Protein AF-0000000083896832 (afdb_homodimer)

Nearest PDB structures (foldseek):
  5xaq-assembly1_B  TM=9.586E-01  e=6.633E-26  Mus musculus
  3kod-assembly2_C  TM=8.721E-01  e=4.778E-12  Plasmodium falciparum 3D7
  3ko4-assembly2_C  TM=8.684E-01  e=6.985E-12  Plasmodium falciparum 3D7
  3lmu-assembly1_A  TM=8.315E-01  e=5.423E-12  Plasmodium falciparum 3D7
  4nbj-assembly4_G  TM=8.542E-01  e=6.012E-11  Plasmodium falciparum 3D7

Sequence (338 aa):
MAEKVGGLVRTVLQQCLHARLQVQEADEQLEAQYVQINRGMVIYICFFKGATDDILPKMVSTLLNLRLCELPSGKRVSVLELPGSLLIVPQATLGGKAKGKGMQYHNNISKEDGLKLYSSFISLCEKELMAAAGETGREAEVTVRHGTYGQRQVLQLDTNGPYTHLMDFMAEKVGGLVRTVLQQCLHARLQVQEADEQLEAQYVQINRGMVIYICFFKGATDDILPKMVSTLLNLRLCELPSGKRVSVLELPGSLLIVPQATLGGKAKGKGMQYHNNISKEDGLKLYSSFISLCEKELMAAAGETGREAEVTVRHGTYGQRQVLQLDTNGPYTHLMDF

Solvent-accessible surface area (backbone atoms only — not comparable to full-atom values): 17852 Å² total; per-residue (Å²): 128,82,81,74,81,72,51,37,31,43,34,40,38,29,39,29,50,31,36,38,36,40,62,38,76,59,51,100,87,40,74,58,38,70,47,70,42,51,51,25,37,38,37,37,36,22,56,22,57,86,57,57,75,80,56,42,64,62,47,48,54,49,66,46,48,30,38,78,36,71,44,95,88,64,50,64,30,16,42,55,71,70,62,35,19,38,39,39,36,71,28,66,47,51,47,37,42,80,53,89,45,40,74,41,55,82,56,39,37,52,69,68,61,40,45,53,49,48,53,52,48,50,53,50,48,45,53,54,49,50,56,45,24,55,77,69,71,44,51,88,76,38,50,75,43,66,50,53,78,94,52,76,48,30,33,36,40,34,22,86,25,35,73,39,34,55,50,69,70,130,80,82,75,79,74,49,37,31,44,34,40,37,29,40,28,51,31,36,37,34,38,61,37,77,59,52,99,85,39,72,58,38,70,48,70,44,52,51,26,38,38,37,35,37,23,55,22,57,88,56,54,75,82,56,43,64,62,49,50,54,49,65,45,47,30,39,80,36,72,45,96,88,63,50,63,30,14,42,54,72,70,62,35,18,36,39,40,36,70,28,65,44,50,47,37,41,79,54,89,46,40,75,44,55,83,54,38,38,54,71,70,61,41,45,54,49,47,52,52,48,50,52,52,50,43,53,54,49,49,57,44,23,55,75,69,71,43,50,89,76,38,51,75,44,66,50,53,79,94,52,75,49,30,32,37,40,33,22,86,25,34,72,40,33,56,50,67,70

pLDDT: mean 93.68, std 11.98, range [20.23, 98.94]

Organism: NCBI:txid48701

Secondary structure (DSSP, 8-state):
-----S-SEEEEEEEESEEEEEEE---SSS--EEEEESSEEEEEEEEBTT--GGGHHHHHHHHHHS--EE-TTS-EE-TTTTT-EEEEEE-GGGG-EEETTEEE-TTBPPHHHHHHHHHHHHHHHHHHHHHHHHHHT-TTT--EEEPPTTS---EEEE-S----EEEE-/-----S-SEEEEEEEESEEEEEEE---SSSPPEEEEESSEEEEEEEEBTT--GGGHHHHHHHHHHS--EE-TTS-EE-TTTTT-EEEEEE-GGGG-EEETTEEE-TTBPPHHHHHHHHHHHHHHHHHHHHHHHHHHT-TTT--EEEPPTTS---EEEE-S----EEEE-

Structure (mmCIF, N/CA/C/O backbone):
data_AF-0000000083896832-model_v1
#
loop_
_entity.id
_entity.type
_entity.pdbx_description
1 polymer 'D-aminoacyl-tRNA deacylase'
#
loop_
_atom_site.group_PDB
_atom_site.id
_atom_site.type_symbol
_atom_site.label_atom_id
_atom_site.label_alt_id
_atom_site.label_comp_id
_atom_site.label_asym_id
_atom_site.label_entity_id
_atom_site.label_seq_id
_atom_site.pdbx_PDB_ins_code
_atom_site.Cartn_x
_atom_site.Cartn_y
_atom_site.Cartn_z
_atom_site.occupancy
_atom_site.B_iso_or_equiv
_atom_site.auth_seq_id
_atom_site.auth_comp_id
_atom_site.auth_asym_id
_atom_site.auth_atom_id
_atom_site.pdbx_PDB_model_num
ATOM 1 N N . MET A 1 1 ? -12.703 12.477 -27.047 1 20.45 1 MET A N 1
ATOM 2 C CA . MET A 1 1 ? -12.836 11.383 -26.094 1 20.45 1 MET A CA 1
ATOM 3 C C . MET A 1 1 ? -11.734 11.438 -25.047 1 20.45 1 MET A C 1
ATOM 5 O O . MET A 1 1 ? -10.555 11.5 -25.391 1 20.45 1 MET A O 1
ATOM 9 N N . ALA A 1 2 ? -11.898 11.945 -23.922 1 27.64 2 ALA A N 1
ATOM 10 C CA . ALA A 1 2 ? -10.883 12.203 -22.906 1 27.64 2 ALA A CA 1
ATOM 11 C C . ALA A 1 2 ? -10.008 10.969 -22.672 1 27.64 2 ALA A C 1
ATOM 13 O O . ALA A 1 2 ? -10.523 9.859 -22.516 1 27.64 2 ALA A O 1
ATOM 14 N N . GLU A 1 3 ? -8.93 10.711 -23.172 1 29.48 3 GLU A N 1
ATOM 15 C CA . GLU A 1 3 ? -7.91 9.672 -23.125 1 29.48 3 GLU A CA 1
ATOM 16 C C . GLU A 1 3 ? -7.809 9.055 -21.734 1 29.48 3 GLU A C 1
ATOM 18 O O . GLU A 1 3 ? -7.48 9.742 -20.766 1 29.48 3 GLU A O 1
ATOM 23 N N . LYS A 1 4 ? -8.781 8.328 -21.219 1 40.22 4 LYS A N 1
ATOM 24 C CA . LYS A 1 4 ? -9.078 7.676 -19.938 1 40.22 4 LYS A CA 1
ATOM 25 C C . LYS A 1 4 ? -7.867 6.898 -19.422 1 40.22 4 LYS A C 1
ATOM 27 O O . LYS A 1 4 ? -7.496 5.867 -19.984 1 40.22 4 LYS A O 1
ATOM 32 N N . VAL A 1 5 ? -6.758 7.43 -18.984 1 46.56 5 VAL A N 1
ATOM 33 C CA . VAL A 1 5 ? -5.383 7.191 -18.547 1 46.56 5 VAL A CA 1
ATOM 34 C C . VAL A 1 5 ? -5.348 6.008 -17.578 1 46.56 5 VAL A C 1
ATOM 36 O O . VAL A 1 5 ? -4.273 5.484 -17.281 1 46.56 5 VAL A O 1
ATOM 39 N N . GLY A 1 6 ? -6.496 5.641 -16.938 1 61.53 6 GLY A N 1
ATOM 40 C CA . GLY A 1 6 ? -6.285 4.594 -15.938 1 61.53 6 GLY A CA 1
ATOM 41 C C . GLY A 1 6 ? -6.441 3.195 -16.5 1 61.53 6 GLY A C 1
ATOM 42 O O . GLY A 1 6 ? -7.188 2.988 -17.469 1 61.53 6 GLY A O 1
ATOM 43 N N . GLY A 1 7 ? -5.336 2.229 -16.422 1 86 7 GLY A N 1
ATOM 44 C CA . GLY A 1 7 ? -5.316 0.827 -16.812 1 86 7 GLY A CA 1
ATOM 45 C C . GLY A 1 7 ? -6.559 0.071 -16.375 1 86 7 GLY A C 1
ATOM 46 O O . GLY A 1 7 ? -7.445 0.64 -15.734 1 86 7 GLY A O 1
ATOM 47 N N . LEU A 1 8 ? -6.762 -1.147 -16.891 1 97.44 8 LEU A N 1
ATOM 48 C CA . LEU A 1 8 ? -7.879 -2.039 -16.594 1 97.44 8 LEU A CA 1
ATOM 49 C C . LEU A 1 8 ? -7.672 -2.756 -15.266 1 97.44 8 LEU A C 1
ATOM 51 O O . LEU A 1 8 ? -8.609 -3.332 -14.711 1 97.44 8 LEU A O 1
ATOM 55 N N . VAL A 1 9 ? -6.457 -2.754 -14.852 1 98.56 9 VAL A N 1
ATOM 56 C CA . VAL A 1 9 ? -6.117 -3.352 -13.562 1 98.56 9 VAL A CA 1
ATOM 57 C C . VAL A 1 9 ? -5.098 -2.475 -12.836 1 98.56 9 VAL A C 1
ATOM 59 O O . VAL A 1 9 ? -4.164 -1.956 -13.453 1 98.56 9 VAL A O 1
ATOM 62 N N . ARG A 1 10 ? -5.312 -2.283 -11.555 1 98.5 10 ARG A N 1
ATOM 63 C CA . ARG A 1 10 ? -4.371 -1.567 -10.695 1 98.5 10 ARG A CA 1
ATOM 64 C C . ARG A 1 10 ? -3.842 -2.469 -9.586 1 98.5 10 ARG A C 1
ATOM 66 O O . ARG A 1 10 ? -4.613 -3.17 -8.93 1 98.5 10 ARG A O 1
ATOM 73 N N . THR A 1 11 ? -2.484 -2.443 -9.438 1 98.69 11 THR A N 1
ATOM 74 C CA . THR A 1 11 ? -1.873 -3.229 -8.367 1 98.69 11 THR A CA 1
ATOM 75 C C . THR A 1 11 ? -0.896 -2.377 -7.562 1 98.69 11 THR A C 1
ATOM 77 O O . THR A 1 11 ? -0.248 -1.482 -8.109 1 98.69 11 THR A O 1
ATOM 80 N N . VAL A 1 12 ? -0.877 -2.586 -6.324 1 98.81 12 VAL A N 1
ATOM 81 C CA . VAL A 1 12 ? 0.187 -2.123 -5.441 1 98.81 12 VAL A CA 1
ATOM 82 C C . VAL A 1 12 ? 0.983 -3.316 -4.922 1 98.81 12 VAL A C 1
ATOM 84 O O . VAL A 1 12 ? 0.404 -4.305 -4.461 1 98.81 12 VAL A O 1
ATOM 87 N N . LEU A 1 13 ? 2.303 -3.234 -5.027 1 98.75 13 LEU A N 1
ATOM 88 C CA . LEU A 1 13 ? 3.195 -4.312 -4.613 1 98.75 13 LEU A CA 1
ATOM 89 C C . LEU A 1 13 ? 4.039 -3.891 -3.416 1 98.75 13 LEU A C 1
ATOM 91 O O . LEU A 1 13 ? 4.586 -2.785 -3.396 1 98.75 13 LEU A O 1
ATOM 95 N N . GLN A 1 14 ? 4.156 -4.77 -2.467 1 98.62 14 GLN A N 1
ATOM 96 C CA . GLN A 1 14 ? 5.031 -4.539 -1.321 1 98.62 14 GLN A CA 1
ATOM 97 C C . GLN A 1 14 ? 5.805 -5.805 -0.958 1 98.62 14 GLN A C 1
ATOM 99 O O . GLN A 1 14 ? 5.25 -6.906 -0.977 1 98.62 14 GLN A O 1
ATOM 104 N N . GLN A 1 15 ? 7.039 -5.676 -0.614 1 97.81 15 GLN A N 1
ATOM 105 C CA . GLN A 1 15 ? 7.832 -6.785 -0.097 1 97.81 15 GLN A CA 1
ATOM 106 C C . GLN A 1 15 ? 7.484 -7.078 1.359 1 97.81 15 GLN A C 1
ATOM 108 O O . GLN A 1 15 ? 7.086 -6.18 2.102 1 97.81 15 GLN A O 1
ATOM 113 N N . CYS A 1 16 ? 7.699 -8.375 1.707 1 97.94 16 CYS A N 1
ATOM 114 C CA . CYS A 1 16 ? 7.445 -8.695 3.105 1 97.94 16 CYS A CA 1
ATOM 115 C C . CYS A 1 16 ? 8.406 -9.773 3.598 1 97.94 16 CYS A C 1
ATOM 117 O O . CYS A 1 16 ? 8.93 -10.562 2.803 1 97.94 16 CYS A O 1
ATOM 119 N N . LEU A 1 17 ? 8.617 -9.703 4.855 1 97.31 17 LEU A N 1
ATOM 120 C CA . LEU A 1 17 ? 9.305 -10.773 5.566 1 97.31 17 LEU A CA 1
ATOM 121 C C . LEU A 1 17 ? 8.305 -11.789 6.109 1 97.31 17 LEU A C 1
ATOM 123 O O . LEU A 1 17 ? 8.609 -12.984 6.188 1 97.31 17 LEU A O 1
ATOM 127 N N . HIS A 1 18 ? 7.234 -11.273 6.516 1 98.25 18 HIS A N 1
ATOM 128 C CA . HIS A 1 18 ? 6.105 -12.062 7 1 98.25 18 HIS A CA 1
ATOM 129 C C . HIS A 1 18 ? 4.785 -11.336 6.766 1 98.25 18 HIS A C 1
ATOM 131 O O . HIS A 1 18 ? 4.699 -10.117 6.945 1 98.25 18 HIS A O 1
ATOM 137 N N . ALA A 1 19 ? 3.809 -12.062 6.316 1 98.62 19 ALA A N 1
ATOM 138 C CA . ALA A 1 19 ? 2.465 -11.516 6.145 1 98.62 19 ALA A CA 1
ATOM 139 C C . ALA A 1 19 ? 1.403 -12.539 6.535 1 98.62 19 ALA A C 1
ATOM 141 O O . ALA A 1 19 ? 1.539 -13.727 6.238 1 98.62 19 ALA A O 1
ATOM 142 N N . ARG A 1 20 ? 0.448 -12.07 7.207 1 98.62 20 ARG A N 1
ATOM 143 C CA . ARG A 1 20 ? -0.651 -12.906 7.676 1 98.62 20 ARG A CA 1
ATOM 144 C C . ARG A 1 20 ? -1.999 -12.258 7.379 1 98.62 20 ARG A C 1
ATOM 146 O O . ARG A 1 20 ? -2.219 -11.094 7.703 1 98.62 20 ARG A O 1
ATOM 153 N N . LEU A 1 21 ? -2.904 -13.008 6.773 1 98.75 21 LEU A N 1
ATOM 154 C CA . LEU A 1 21 ? -4.199 -12.5 6.328 1 98.75 21 LEU A CA 1
ATOM 155 C C . LEU A 1 21 ? -5.332 -13.383 6.844 1 98.75 21 LEU A C 1
ATOM 157 O O . LEU A 1 21 ? -5.297 -14.609 6.684 1 98.75 21 LEU A O 1
ATOM 161 N N . GLN A 1 22 ? -6.273 -12.75 7.441 1 98.12 22 GLN A N 1
ATOM 162 C CA . GLN A 1 22 ? -7.449 -13.492 7.891 1 98.12 22 GLN A CA 1
ATOM 163 C C . GLN A 1 22 ? -8.336 -13.883 6.711 1 98.12 22 GLN A C 1
ATOM 165 O O . GLN A 1 22 ? -8.711 -13.039 5.898 1 98.12 22 GLN A O 1
ATOM 170 N N . VAL A 1 23 ? -8.672 -15.141 6.625 1 96.44 23 VAL A N 1
ATOM 171 C CA . VAL A 1 23 ? -9.453 -15.586 5.473 1 96.44 23 VAL A CA 1
ATOM 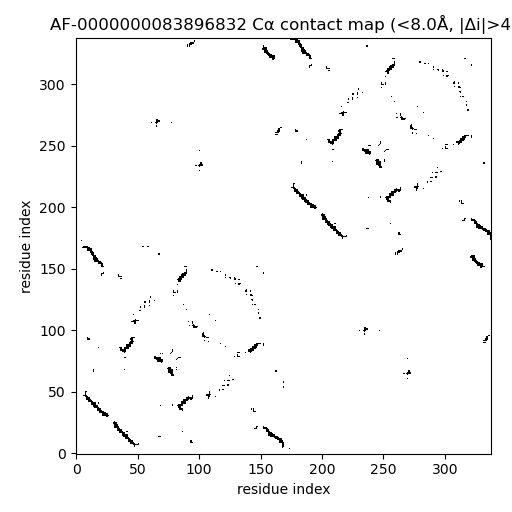172 C C . VAL A 1 23 ? -10.844 -16.031 5.926 1 96.44 23 VAL A C 1
ATOM 174 O O . VAL A 1 23 ? -11.758 -16.156 5.109 1 96.44 23 VAL A O 1
ATOM 177 N N . GLN A 1 24 ? -10.977 -16.297 7.203 1 93.75 24 GLN A N 1
ATOM 178 C CA . GLN A 1 24 ? -12.273 -16.594 7.809 1 93.75 24 GLN A CA 1
ATOM 179 C C . GLN A 1 24 ? -12.391 -15.938 9.18 1 93.75 24 GLN A C 1
ATOM 181 O O . GLN A 1 24 ? -11.5 -16.078 10.023 1 93.75 24 GLN A O 1
ATOM 186 N N . GLU A 1 25 ? -13.438 -15.273 9.352 1 91.88 25 GLU A N 1
ATOM 187 C CA . GLU A 1 25 ? -13.664 -14.664 10.664 1 91.88 25 GLU A CA 1
ATOM 188 C C . GLU A 1 25 ? -14.031 -15.719 11.703 1 91.88 25 GLU A C 1
ATOM 190 O O . GLU A 1 25 ? -14.539 -16.781 11.359 1 91.88 25 GLU A O 1
ATOM 195 N N . ALA A 1 26 ? -13.672 -15.344 12.992 1 90.56 26 ALA A N 1
ATOM 196 C CA . ALA A 1 26 ? -14.062 -16.234 14.078 1 90.56 26 ALA A CA 1
ATOM 197 C C . ALA A 1 26 ? -15.578 -16.281 14.234 1 90.56 26 ALA A C 1
ATOM 199 O O . ALA A 1 26 ? -16.266 -15.297 13.93 1 90.56 26 ALA A O 1
ATOM 200 N N . ASP A 1 27 ? -16.078 -17.453 14.531 1 89.25 27 ASP A N 1
ATOM 201 C CA . ASP A 1 27 ? -17.469 -17.562 14.938 1 89.25 27 ASP A CA 1
ATOM 202 C C . ASP A 1 27 ? -17.609 -18.328 16.25 1 89.25 27 ASP A C 1
ATOM 204 O O . ASP A 1 27 ? -16.625 -18.547 16.938 1 89.25 27 ASP A O 1
ATOM 208 N N . GLU A 1 28 ? -18.844 -18.453 16.719 1 90.56 28 GLU A N 1
ATOM 209 C CA . GLU A 1 28 ? -19.109 -19.047 18.016 1 90.56 28 GLU A CA 1
ATOM 210 C C . GLU A 1 28 ? -18.406 -20.406 18.172 1 90.56 28 GLU A C 1
ATOM 212 O O . GLU A 1 28 ? -17.984 -20.766 19.266 1 90.56 28 GLU A O 1
ATOM 217 N N . GLN A 1 29 ? -18.141 -21.031 17.156 1 91.62 29 GLN A N 1
ATOM 218 C CA . GLN A 1 29 ? -17.656 -22.406 17.25 1 91.62 29 GLN A CA 1
ATOM 219 C C . GLN A 1 29 ? -16.234 -22.531 16.688 1 91.62 29 GLN A C 1
ATOM 221 O O . GLN A 1 29 ? -15.547 -23.516 16.938 1 91.62 29 GLN A O 1
ATOM 226 N N . LEU A 1 30 ? -15.922 -21.516 15.93 1 91.38 30 LEU A N 1
ATOM 227 C CA . LEU A 1 30 ? -14.656 -21.688 15.227 1 91.38 30 LEU A CA 1
ATOM 228 C C . LEU A 1 30 ? -13.766 -20.453 15.414 1 91.38 30 LEU A C 1
ATOM 230 O O . LEU A 1 30 ? -14.25 -19.328 15.422 1 91.38 30 LEU A O 1
ATOM 234 N N . GLU A 1 31 ? -12.523 -20.719 15.578 1 95 31 GLU A N 1
ATOM 235 C CA . GLU A 1 31 ? -11.547 -19.625 15.625 1 95 31 GLU A CA 1
ATOM 236 C C . GLU A 1 31 ? -11.305 -19.047 14.234 1 95 31 GLU A C 1
ATOM 238 O O . GLU A 1 31 ? -11.555 -19.719 13.227 1 95 31 GLU A O 1
ATOM 243 N N . ALA A 1 32 ? -10.859 -17.797 14.203 1 94.31 32 ALA A N 1
ATOM 244 C CA . ALA A 1 32 ? -10.508 -17.172 12.93 1 94.31 32 ALA A CA 1
ATOM 245 C C . ALA A 1 32 ? -9.445 -18 12.203 1 94.31 32 ALA A C 1
ATOM 247 O O . ALA A 1 32 ? -8.562 -18.578 12.836 1 94.31 32 ALA A O 1
ATOM 248 N N . GLN A 1 33 ? -9.586 -18.062 10.906 1 96.31 33 GLN A N 1
ATOM 249 C CA . GLN A 1 33 ? -8.586 -18.75 10.086 1 96.31 33 GLN A CA 1
ATOM 250 C C . GLN A 1 33 ? -7.711 -17.75 9.336 1 96.31 33 GLN A C 1
ATOM 252 O O . GLN A 1 33 ? -8.203 -16.719 8.852 1 96.31 33 GLN A O 1
ATOM 257 N N . TYR A 1 34 ? -6.43 -18.125 9.227 1 97.69 34 TYR A N 1
ATOM 258 C CA . TYR A 1 34 ? -5.453 -17.234 8.609 1 97.69 34 TYR A CA 1
ATOM 259 C C . TYR A 1 34 ? -4.609 -17.984 7.586 1 97.69 34 TYR A C 1
ATOM 261 O O . TYR A 1 34 ? -4.41 -19.188 7.695 1 97.69 34 TYR A O 1
ATOM 269 N N . VAL A 1 35 ? -4.18 -17.25 6.59 1 98.25 35 VAL A N 1
ATOM 270 C CA . VAL A 1 35 ? -3.088 -17.688 5.73 1 98.25 35 VAL A CA 1
ATOM 271 C C . VAL A 1 35 ? -1.874 -16.797 5.934 1 98.25 35 VAL A C 1
ATOM 273 O O . VAL A 1 35 ? -2.01 -15.648 6.383 1 98.25 35 VAL A O 1
ATOM 276 N N . GLN A 1 36 ? -0.741 -17.328 5.684 1 97.94 36 GLN A N 1
ATOM 277 C CA . GLN A 1 36 ? 0.468 -16.547 5.93 1 97.94 36 GLN A CA 1
ATOM 278 C C . GLN A 1 36 ? 1.581 -16.938 4.961 1 97.94 36 GLN A C 1
ATOM 280 O O . GLN A 1 36 ? 1.56 -18.031 4.395 1 97.94 36 GLN A O 1
ATOM 285 N N . ILE A 1 37 ? 2.451 -15.992 4.766 1 98 37 ILE A N 1
ATOM 286 C CA . ILE A 1 37 ? 3.676 -16.25 4.016 1 98 37 ILE A CA 1
ATOM 287 C C . ILE A 1 37 ? 4.871 -15.648 4.75 1 98 37 ILE A C 1
ATOM 289 O O . ILE A 1 37 ? 4.707 -14.727 5.559 1 98 37 ILE A O 1
ATOM 293 N N . ASN A 1 38 ? 5.973 -16.266 4.5 1 96 38 ASN A N 1
ATOM 294 C CA . ASN A 1 38 ? 7.223 -15.633 4.906 1 96 38 ASN A CA 1
ATOM 295 C C . ASN A 1 38 ? 7.762 -14.711 3.816 1 96 38 ASN A C 1
ATOM 297 O O . ASN A 1 38 ? 7.012 -13.914 3.252 1 96 38 ASN A O 1
ATOM 301 N N . ARG A 1 39 ? 8.977 -14.797 3.49 1 95.75 39 ARG A N 1
ATOM 302 C CA . ARG A 1 39 ? 9.586 -13.875 2.539 1 95.75 39 ARG A CA 1
ATOM 303 C C . ARG A 1 39 ? 8.867 -13.922 1.192 1 95.75 39 ARG A C 1
ATOM 305 O O . ARG A 1 39 ? 8.664 -15 0.63 1 95.75 39 ARG A O 1
ATOM 312 N N . GLY A 1 40 ? 8.445 -12.766 0.713 1 97.12 40 GLY A N 1
ATOM 313 C CA . GLY A 1 40 ? 7.781 -12.695 -0.577 1 97.12 40 GLY A CA 1
ATOM 314 C C . GLY A 1 40 ? 7.16 -11.336 -0.853 1 97.12 40 GLY A C 1
ATOM 315 O O . GLY A 1 40 ? 7.703 -10.305 -0.445 1 97.12 40 GLY A O 1
ATOM 316 N N . MET A 1 41 ? 6.102 -11.352 -1.662 1 98.12 41 MET A N 1
ATOM 317 C CA . MET A 1 41 ? 5.465 -10.125 -2.125 1 98.12 41 MET A CA 1
ATOM 318 C C . MET A 1 41 ? 3.969 -10.141 -1.834 1 98.12 41 MET A C 1
ATOM 320 O O . MET A 1 41 ? 3.303 -11.156 -2.049 1 98.12 41 MET A O 1
ATOM 324 N N . VAL A 1 42 ? 3.521 -9.07 -1.286 1 98.81 42 VAL A N 1
ATOM 325 C CA . VAL A 1 42 ? 2.086 -8.828 -1.18 1 98.81 42 VAL A CA 1
ATOM 326 C C . VAL A 1 42 ? 1.602 -8.039 -2.389 1 98.81 42 VAL A C 1
ATOM 328 O O . VAL A 1 42 ? 2.188 -7.008 -2.74 1 98.81 42 VAL A O 1
ATOM 331 N N . ILE A 1 43 ? 0.566 -8.508 -3.061 1 98.88 43 ILE A N 1
ATOM 332 C CA . ILE A 1 43 ? -0.029 -7.828 -4.203 1 98.88 43 ILE A CA 1
ATOM 333 C C . ILE A 1 43 ? -1.459 -7.41 -3.869 1 98.88 43 ILE A C 1
ATOM 335 O O . ILE A 1 43 ? -2.336 -8.258 -3.695 1 98.88 43 ILE A O 1
ATOM 339 N N . TYR A 1 44 ? -1.662 -6.113 -3.717 1 98.94 44 TYR A N 1
ATOM 340 C CA . TYR A 1 44 ? -3.008 -5.551 -3.666 1 98.94 44 TYR A CA 1
ATOM 341 C C . TYR A 1 44 ? -3.555 -5.32 -5.07 1 98.94 44 TYR A C 1
ATOM 343 O O . TYR A 1 44 ? -2.902 -4.68 -5.898 1 98.94 44 TYR A O 1
ATOM 351 N N . ILE A 1 45 ? -4.793 -5.754 -5.32 1 98.88 45 ILE A N 1
ATOM 352 C CA . ILE A 1 45 ? -5.207 -5.715 -6.719 1 98.88 45 ILE A CA 1
ATOM 353 C C . ILE A 1 45 ? -6.645 -5.211 -6.816 1 98.88 45 ILE A C 1
ATOM 355 O O . ILE A 1 45 ? -7.488 -5.562 -5.992 1 98.88 45 ILE A O 1
ATOM 359 N N . CYS A 1 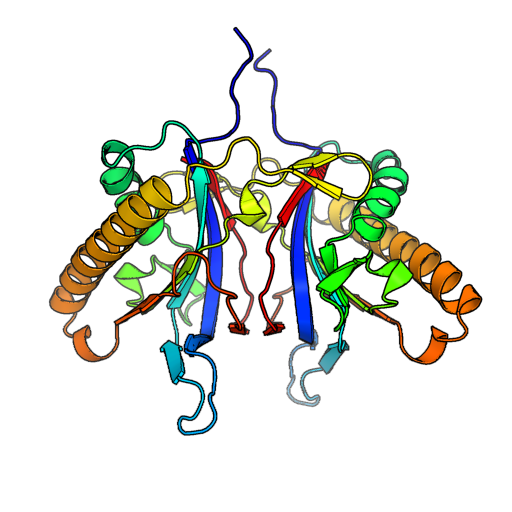46 ? -6.918 -4.414 -7.836 1 98.75 46 CYS A N 1
ATOM 360 C CA . CYS A 1 46 ? -8.227 -3.881 -8.203 1 98.75 46 CYS A CA 1
ATOM 361 C C . CYS A 1 46 ? -8.461 -3.992 -9.703 1 98.75 46 CYS A C 1
ATOM 363 O O . CYS A 1 46 ? -7.605 -3.596 -10.5 1 98.75 46 CYS A O 1
ATOM 365 N N . PHE A 1 47 ? -9.57 -4.523 -10.086 1 98.75 47 PHE A N 1
ATOM 366 C CA . PHE A 1 47 ? -9.977 -4.617 -11.484 1 98.75 47 PHE A CA 1
ATOM 367 C C . PHE A 1 47 ? -10.984 -3.533 -11.828 1 98.75 47 PHE A C 1
ATOM 369 O O . PHE A 1 47 ? -11.828 -3.178 -11.008 1 98.75 47 PHE A O 1
ATOM 376 N N . PHE A 1 48 ? -10.953 -3.082 -13.062 1 98.56 48 PHE A N 1
ATOM 377 C CA . PHE A 1 48 ? -11.867 -2.047 -13.531 1 98.56 48 PHE A CA 1
ATOM 378 C C . PHE A 1 48 ? -12.789 -2.588 -14.617 1 98.56 48 PHE A C 1
ATOM 380 O O . PHE A 1 48 ? -12.539 -3.664 -15.172 1 98.56 48 PHE A O 1
ATOM 387 N N . LYS A 1 49 ? -13.852 -1.815 -14.82 1 98.06 49 LYS A N 1
ATOM 388 C CA . LYS A 1 49 ? -14.758 -2.15 -15.914 1 98.06 49 LYS A CA 1
ATOM 389 C C . LYS A 1 49 ? -14.008 -2.285 -17.234 1 98.06 49 LYS A C 1
ATOM 391 O O . LYS A 1 49 ? -13.141 -1.468 -17.547 1 98.06 49 LYS A O 1
ATOM 396 N N . GLY A 1 50 ? -14.312 -3.359 -17.953 1 97.44 50 GLY A N 1
ATOM 397 C CA . GLY A 1 50 ? -13.672 -3.598 -19.234 1 97.44 50 GLY A CA 1
ATOM 398 C C . GLY A 1 50 ? -12.555 -4.621 -19.156 1 97.44 50 GLY A C 1
ATOM 399 O O . GLY A 1 50 ? -12.133 -5.16 -20.188 1 97.44 50 GLY A O 1
ATOM 400 N N . ALA A 1 51 ? -12.102 -4.93 -17.984 1 98 51 ALA A N 1
ATOM 401 C CA . ALA A 1 51 ? -11.062 -5.945 -17.828 1 98 51 ALA A CA 1
ATOM 402 C C . ALA A 1 51 ? -11.594 -7.328 -18.203 1 98 51 ALA A C 1
ATOM 404 O O . ALA A 1 51 ? -12.711 -7.695 -17.828 1 98 51 ALA A O 1
ATOM 405 N N . THR A 1 52 ? -10.789 -8.07 -18.953 1 97.12 52 THR A N 1
ATOM 406 C CA . THR A 1 52 ? -11.07 -9.453 -19.312 1 97.12 52 THR A CA 1
ATOM 407 C C . THR A 1 52 ? -9.852 -10.336 -19.031 1 97.12 52 THR A C 1
ATOM 409 O O . THR A 1 52 ? -8.781 -9.836 -18.688 1 97.12 52 THR A O 1
ATOM 412 N N . ASP A 1 53 ? -10.102 -11.586 -19.219 1 96.75 53 ASP A N 1
ATOM 413 C CA . ASP A 1 53 ? -9.047 -12.531 -18.859 1 96.75 53 ASP A CA 1
ATOM 414 C C . ASP A 1 53 ? -7.855 -12.406 -19.812 1 96.75 53 ASP A C 1
ATOM 416 O O . ASP A 1 53 ? -6.766 -12.898 -19.516 1 96.75 53 ASP A O 1
ATOM 420 N N . ASP A 1 54 ? -8.016 -11.711 -20.875 1 97.12 54 ASP A N 1
ATOM 421 C CA . ASP A 1 54 ? -6.953 -11.594 -21.875 1 97.12 54 ASP A CA 1
ATOM 422 C C . ASP A 1 54 ? -5.781 -10.773 -21.328 1 97.12 54 ASP A C 1
ATOM 424 O O . ASP A 1 54 ? -4.656 -10.891 -21.812 1 97.12 54 ASP A O 1
ATOM 428 N N . ILE A 1 55 ? -5.992 -9.953 -20.344 1 96.88 55 ILE A N 1
ATOM 429 C CA . ILE A 1 55 ? -4.957 -9.062 -19.828 1 96.88 55 ILE A CA 1
ATOM 430 C C . ILE A 1 55 ? -4.074 -9.812 -18.844 1 96.88 55 ILE A C 1
ATOM 432 O O . ILE A 1 55 ? -2.957 -9.383 -18.547 1 96.88 55 ILE A O 1
ATOM 436 N N . LEU A 1 56 ? -4.477 -10.961 -18.359 1 98.38 56 LEU A N 1
ATOM 437 C CA . LEU A 1 56 ? -3.908 -11.578 -17.156 1 98.38 56 LEU A CA 1
ATOM 438 C C . LEU A 1 56 ? -2.545 -12.188 -17.469 1 98.38 56 LEU A C 1
ATOM 440 O O . LEU A 1 56 ? -1.597 -12.016 -16.703 1 98.38 56 LEU A O 1
ATOM 444 N N . PRO A 1 57 ? -2.41 -12.906 -18.625 1 98.19 57 PRO A N 1
ATOM 445 C CA . PRO A 1 57 ? -1.117 -13.555 -18.859 1 98.19 57 PRO A CA 1
ATOM 446 C C . PRO A 1 57 ? 0.044 -12.562 -18.891 1 98.19 57 PRO A C 1
ATOM 448 O O . PRO A 1 57 ? 1.046 -12.766 -18.188 1 98.19 57 PRO A O 1
ATOM 451 N N . LYS A 1 58 ? -0.079 -11.539 -19.609 1 97.06 58 LYS A N 1
ATOM 452 C CA . LYS A 1 58 ? 0.979 -10.539 -19.688 1 97.06 58 LYS A CA 1
ATOM 453 C C . LYS A 1 58 ? 1.187 -9.844 -18.344 1 97.06 58 LYS A C 1
ATOM 455 O O . LYS A 1 58 ? 2.322 -9.594 -17.938 1 97.06 58 LYS A O 1
ATOM 460 N N . MET A 1 59 ? 0.155 -9.539 -17.703 1 97.75 59 MET A N 1
ATOM 461 C CA . MET A 1 59 ? 0.204 -8.867 -16.406 1 97.75 59 MET A CA 1
ATOM 462 C C . MET A 1 59 ? 0.939 -9.719 -15.375 1 97.75 59 MET A C 1
ATOM 464 O O . MET A 1 59 ? 1.821 -9.219 -14.672 1 97.75 59 MET A O 1
ATOM 468 N N . VAL A 1 60 ? 0.569 -10.992 -15.297 1 98.62 60 VAL A N 1
ATOM 469 C CA . VAL A 1 60 ? 1.182 -11.906 -14.344 1 98.62 60 VAL A CA 1
ATOM 470 C C . VAL A 1 60 ? 2.67 -12.055 -14.648 1 98.62 60 VAL A C 1
ATOM 472 O O . VAL A 1 60 ? 3.506 -11.984 -13.75 1 98.62 60 VAL A O 1
ATOM 475 N N . SER A 1 61 ? 2.93 -12.242 -15.922 1 98.12 61 SER A N 1
ATOM 476 C CA . SER A 1 61 ? 4.324 -12.352 -16.328 1 98.12 61 SER A CA 1
ATOM 477 C C . SER A 1 61 ? 5.117 -11.109 -15.922 1 98.12 61 SER A C 1
ATOM 479 O O . SER A 1 61 ? 6.211 -11.227 -15.367 1 98.12 61 SER A O 1
ATOM 481 N N . THR A 1 62 ? 4.586 -9.953 -16.156 1 98.25 62 THR A N 1
ATOM 482 C CA . THR A 1 62 ? 5.258 -8.711 -15.797 1 98.25 62 THR A CA 1
ATOM 483 C C . THR A 1 62 ? 5.461 -8.609 -14.289 1 98.25 62 THR A C 1
ATOM 485 O O . THR A 1 62 ? 6.582 -8.398 -13.82 1 98.25 62 THR A O 1
ATOM 488 N N . LEU A 1 63 ? 4.434 -8.781 -13.531 1 98.5 63 LEU A N 1
ATOM 489 C CA . LEU A 1 63 ? 4.484 -8.602 -12.078 1 98.5 63 LEU A CA 1
ATOM 490 C C . LEU A 1 63 ? 5.5 -9.547 -11.453 1 98.5 63 LEU A C 1
ATOM 492 O O . LEU A 1 63 ? 6.262 -9.148 -10.57 1 98.5 63 LEU A O 1
ATOM 496 N N . LEU A 1 64 ? 5.555 -10.805 -11.898 1 98.12 64 LEU A N 1
ATOM 497 C CA . LEU A 1 64 ? 6.352 -11.828 -11.234 1 98.12 64 LEU A CA 1
ATOM 498 C C . LEU A 1 64 ? 7.809 -11.758 -11.688 1 98.12 64 LEU A C 1
ATOM 500 O O . LEU A 1 64 ? 8.688 -12.336 -11.047 1 98.12 64 LEU A O 1
ATOM 504 N N . ASN A 1 65 ? 8.055 -11.008 -12.75 1 97.81 65 ASN A N 1
ATOM 505 C CA . ASN A 1 65 ? 9.422 -10.938 -13.266 1 97.81 65 ASN A CA 1
ATOM 506 C C . ASN A 1 65 ? 10.094 -9.617 -12.891 1 97.81 65 ASN A C 1
ATOM 508 O O . ASN A 1 65 ? 11.297 -9.461 -13.078 1 97.81 65 ASN A O 1
ATOM 512 N N . LEU A 1 66 ? 9.375 -8.641 -12.406 1 98.38 66 LEU A N 1
ATOM 513 C CA . LEU A 1 66 ? 9.977 -7.395 -11.961 1 98.38 66 LEU A CA 1
ATOM 514 C C . LEU A 1 66 ? 10.969 -7.648 -10.82 1 98.38 66 LEU A C 1
ATOM 516 O O . LEU A 1 66 ? 10.688 -8.43 -9.914 1 98.38 66 LEU A O 1
ATOM 520 N N . ARG A 1 67 ? 12.055 -7.023 -10.859 1 98.19 67 ARG A N 1
ATOM 521 C CA . ARG A 1 67 ? 13.094 -7.219 -9.852 1 98.19 67 ARG A CA 1
ATOM 522 C C . ARG A 1 67 ? 12.891 -6.277 -8.664 1 98.19 67 ARG A C 1
ATOM 524 O O . ARG A 1 67 ? 13.633 -5.309 -8.5 1 98.19 67 ARG A O 1
ATOM 531 N N . LEU A 1 68 ? 11.977 -6.66 -7.871 1 97.69 68 LEU A N 1
ATOM 532 C CA . LEU A 1 68 ? 11.586 -5.809 -6.754 1 97.69 68 LEU A CA 1
ATOM 533 C C . LEU A 1 68 ? 12.07 -6.395 -5.43 1 97.69 68 LEU A C 1
ATOM 535 O O . LEU A 1 68 ? 11.938 -5.758 -4.383 1 97.69 68 LEU A O 1
ATOM 539 N N . CYS A 1 69 ? 12.57 -7.598 -5.438 1 96.19 69 CYS A N 1
ATOM 540 C CA . CYS A 1 69 ? 13.094 -8.234 -4.234 1 96.19 69 CYS A CA 1
ATOM 541 C C . CYS A 1 69 ? 14.594 -8 -4.105 1 96.19 69 CYS A C 1
ATOM 543 O O . CYS A 1 69 ? 15.281 -7.758 -5.102 1 96.19 69 CYS A O 1
ATOM 545 N N . GLU A 1 70 ? 14.969 -8.094 -2.832 1 93.25 70 GLU A N 1
ATOM 546 C CA . GLU A 1 70 ? 16.391 -7.844 -2.582 1 93.25 70 GLU A CA 1
ATOM 547 C C . GLU A 1 70 ? 17.047 -9.047 -1.918 1 93.25 70 GLU A C 1
ATOM 549 O O . GLU A 1 70 ? 16.547 -9.57 -0.92 1 93.25 70 GLU A O 1
ATOM 554 N N . LEU A 1 71 ? 18.203 -9.477 -2.439 1 92.5 71 LEU A N 1
ATOM 555 C CA . LEU A 1 71 ? 19.047 -10.484 -1.804 1 92.5 71 LEU A CA 1
ATOM 556 C C . LEU A 1 71 ? 19.906 -9.859 -0.718 1 92.5 71 LEU A C 1
ATOM 558 O O . LEU A 1 71 ? 20.078 -8.641 -0.678 1 92.5 71 LEU A O 1
ATOM 562 N N . PRO A 1 72 ? 20.422 -10.711 0.124 1 89.69 72 PRO A N 1
ATOM 563 C CA . PRO A 1 72 ? 21.328 -10.18 1.138 1 89.69 72 PRO A CA 1
ATOM 564 C C . PRO A 1 72 ? 22.5 -9.398 0.532 1 89.69 72 PRO A C 1
ATOM 566 O O . PRO A 1 72 ? 23 -8.461 1.146 1 89.69 72 PRO A O 1
ATOM 569 N N . SER A 1 73 ? 22.938 -9.742 -0.667 1 91.75 73 SER A N 1
ATOM 570 C CA . SER A 1 73 ? 24.047 -9.086 -1.357 1 91.75 73 SER A CA 1
ATOM 571 C C . SER A 1 73 ? 23.656 -7.684 -1.824 1 91.75 73 SER A C 1
ATOM 573 O O . SER A 1 73 ? 24.516 -6.895 -2.223 1 91.75 73 SER A O 1
ATOM 575 N N . GLY A 1 74 ? 22.375 -7.414 -1.833 1 89.69 74 GLY A N 1
ATOM 576 C CA . GLY A 1 74 ? 21.891 -6.145 -2.348 1 89.69 74 GLY A CA 1
ATOM 577 C C . GLY A 1 74 ? 21.391 -6.23 -3.775 1 89.69 74 GLY A C 1
ATOM 578 O O . GLY A 1 74 ? 20.766 -5.297 -4.277 1 89.69 74 GLY A O 1
ATOM 579 N N . LYS A 1 75 ? 21.656 -7.371 -4.309 1 94.88 75 LYS A N 1
ATOM 580 C CA . LYS A 1 75 ? 21.203 -7.578 -5.68 1 94.88 75 LYS A CA 1
ATOM 581 C C . LYS A 1 75 ? 19.688 -7.688 -5.754 1 94.88 75 LYS A C 1
ATOM 583 O O . LYS A 1 75 ? 19.062 -8.359 -4.926 1 94.88 75 LYS A O 1
ATOM 588 N N . ARG A 1 76 ? 19.125 -7 -6.773 1 95.94 76 ARG A N 1
ATOM 589 C CA . ARG A 1 76 ? 17.688 -7.062 -6.992 1 95.94 76 ARG A CA 1
ATOM 590 C C . ARG A 1 76 ? 17.312 -8.242 -7.879 1 95.94 76 ARG A C 1
ATOM 592 O O . ARG A 1 76 ? 17.969 -8.492 -8.898 1 95.94 76 ARG A O 1
ATOM 599 N N . VAL A 1 77 ? 16.312 -8.977 -7.461 1 96.94 77 VAL A N 1
ATOM 600 C CA . VAL A 1 77 ? 15.82 -10.133 -8.203 1 96.94 77 VAL A CA 1
ATOM 601 C C . VAL A 1 77 ? 14.297 -10.141 -8.195 1 96.94 77 VAL A C 1
ATOM 603 O O . VAL A 1 77 ? 13.664 -9.398 -7.438 1 96.94 77 VAL A O 1
ATOM 606 N N . SER A 1 78 ? 13.734 -10.953 -9.102 1 97.19 78 SER A N 1
ATOM 607 C CA . SER A 1 78 ? 12.281 -11.125 -9.117 1 97.19 78 SER A CA 1
ATOM 608 C C . SER A 1 78 ? 11.836 -12.094 -8.031 1 97.19 78 SER A C 1
ATOM 610 O O . SER A 1 78 ? 12.656 -12.805 -7.445 1 97.19 78 SER A O 1
ATOM 612 N N . VAL A 1 79 ? 10.57 -12.055 -7.762 1 96.75 79 VAL A N 1
ATOM 613 C CA . VAL A 1 79 ? 10.031 -12.977 -6.77 1 96.75 79 VAL A CA 1
ATOM 614 C C . VAL A 1 79 ? 10.234 -14.414 -7.246 1 96.75 79 VAL A C 1
ATOM 616 O O . VAL A 1 79 ? 10.391 -15.328 -6.43 1 96.75 79 VAL A O 1
ATOM 619 N N . LEU A 1 80 ? 10.305 -14.664 -8.555 1 94.88 80 LEU A N 1
ATOM 620 C CA . LEU A 1 80 ? 10.578 -15.984 -9.117 1 94.88 80 LEU A CA 1
ATOM 621 C C . LEU A 1 80 ? 12.023 -16.391 -8.867 1 94.88 80 LEU A C 1
ATOM 623 O O . LEU A 1 80 ? 12.289 -17.547 -8.523 1 94.88 80 LEU A O 1
ATOM 627 N N . GLU A 1 81 ? 12.938 -15.469 -8.93 1 91.94 81 GLU A N 1
ATOM 628 C CA . GLU A 1 81 ? 14.359 -15.719 -8.734 1 91.94 81 GLU A CA 1
ATOM 629 C C . GLU A 1 81 ? 14.719 -15.789 -7.258 1 91.94 81 GLU A C 1
ATOM 631 O O . GLU A 1 81 ? 15.703 -16.422 -6.879 1 91.94 81 GLU A O 1
ATOM 636 N N . LEU A 1 82 ? 13.906 -15.258 -6.402 1 88.44 82 LEU A N 1
ATOM 637 C CA . LEU A 1 82 ? 14.156 -15.148 -4.969 1 88.44 82 LEU A CA 1
ATOM 638 C C . LEU A 1 82 ? 14.25 -16.531 -4.328 1 88.44 82 LEU A C 1
ATOM 640 O O . LEU A 1 82 ? 15.25 -16.844 -3.68 1 88.44 82 LEU A O 1
ATOM 644 N N . PRO A 1 83 ? 13.461 -17.609 -4.738 1 86 83 PRO A N 1
ATOM 645 C CA . PRO A 1 83 ? 12.008 -17.656 -4.945 1 86 83 PRO A CA 1
ATOM 646 C C . PRO A 1 83 ? 11.227 -17.281 -3.691 1 86 83 PRO A C 1
ATOM 648 O O . PRO A 1 83 ? 11.43 -17.875 -2.627 1 86 83 PRO A O 1
ATOM 651 N N . GLY A 1 84 ? 10.352 -16.375 -3.715 1 92.56 84 GLY A N 1
ATOM 652 C CA . GLY A 1 84 ? 9.5 -15.883 -2.641 1 92.56 84 GLY A CA 1
ATOM 653 C C . GLY A 1 84 ? 8.039 -16.234 -2.834 1 92.56 84 GLY A C 1
ATOM 654 O O . GLY A 1 84 ? 7.625 -16.609 -3.932 1 92.56 84 GLY A O 1
ATOM 655 N N . SER A 1 85 ? 7.324 -16.219 -1.782 1 97.38 85 SER A N 1
ATOM 656 C CA . SER A 1 85 ? 5.895 -16.5 -1.793 1 97.38 85 SER A CA 1
ATOM 657 C C . SER A 1 85 ? 5.086 -15.258 -2.178 1 97.38 85 SER A C 1
ATOM 659 O O . SER A 1 85 ? 5.625 -14.148 -2.229 1 97.38 85 SER A O 1
ATOM 661 N N . LEU A 1 86 ? 3.805 -15.492 -2.537 1 98.44 86 LEU A N 1
ATOM 662 C CA . LEU A 1 86 ? 2.887 -14.406 -2.869 1 98.44 86 LEU A CA 1
ATOM 663 C C . LEU A 1 86 ? 1.686 -14.406 -1.931 1 98.44 86 LEU A C 1
ATOM 665 O O . LEU A 1 86 ? 1.122 -15.469 -1.637 1 98.44 86 LEU A O 1
ATOM 669 N N . LEU A 1 87 ? 1.394 -13.281 -1.442 1 98.81 87 LEU A N 1
ATOM 670 C CA . LEU A 1 87 ? 0.088 -13.047 -0.836 1 98.81 87 LEU A CA 1
ATOM 671 C C . LEU A 1 87 ? -0.725 -12.055 -1.665 1 98.81 87 LEU A C 1
ATOM 673 O O . LEU A 1 87 ? -0.35 -10.891 -1.788 1 98.81 87 LEU A O 1
ATOM 677 N N . ILE A 1 88 ? -1.821 -12.508 -2.264 1 98.94 88 ILE A N 1
ATOM 678 C CA . ILE A 1 88 ? -2.66 -11.688 -3.125 1 98.94 88 ILE A CA 1
ATOM 679 C C . ILE A 1 88 ? -3.881 -11.203 -2.344 1 98.94 88 ILE A C 1
ATOM 681 O O . ILE A 1 88 ? -4.645 -12.008 -1.808 1 98.94 88 ILE A O 1
ATOM 685 N N . VAL A 1 89 ? -4.066 -9.922 -2.258 1 98.88 89 VAL A N 1
ATOM 686 C CA . VAL A 1 89 ? -5.102 -9.289 -1.45 1 98.88 89 VAL A CA 1
ATOM 687 C C . VAL A 1 89 ? -6.027 -8.469 -2.346 1 98.88 89 VAL A C 1
ATOM 689 O O . VAL A 1 89 ? -5.617 -7.445 -2.898 1 98.88 89 VAL A O 1
ATOM 692 N N . PRO A 1 90 ? -7.312 -8.867 -2.502 1 98.69 90 PRO A N 1
ATOM 693 C CA . PRO A 1 90 ? -8.227 -8.008 -3.262 1 98.69 90 PRO A CA 1
ATOM 694 C C . PRO A 1 90 ? -8.484 -6.668 -2.58 1 98.69 90 PRO A C 1
ATOM 696 O O . PRO A 1 90 ? -8.844 -6.629 -1.401 1 98.69 90 PRO A O 1
ATOM 699 N N . GLN A 1 91 ? -8.281 -5.609 -3.283 1 98.5 91 GLN A N 1
ATOM 700 C CA . GLN A 1 91 ? -8.484 -4.254 -2.779 1 98.5 91 GLN A CA 1
ATOM 701 C C . GLN A 1 91 ? -9.25 -3.404 -3.787 1 98.5 91 GLN A C 1
ATOM 703 O O . GLN A 1 91 ? -8.656 -2.574 -4.484 1 98.5 91 GLN A O 1
ATOM 708 N N . ALA A 1 92 ? -10.516 -3.535 -3.787 1 98.31 92 ALA A N 1
ATOM 709 C CA . ALA A 1 92 ? -11.367 -2.75 -4.672 1 98.31 92 ALA A CA 1
ATOM 710 C C . ALA A 1 92 ? -11.219 -1.257 -4.398 1 98.31 92 ALA A C 1
ATOM 712 O O . ALA A 1 92 ? -11.391 -0.433 -5.301 1 98.31 92 ALA A O 1
ATOM 713 N N . THR A 1 93 ? -10.797 -0.933 -3.252 1 98.31 93 THR A N 1
ATOM 714 C CA . THR A 1 93 ? -10.703 0.457 -2.816 1 98.31 93 THR A CA 1
ATOM 715 C C . THR A 1 93 ? -9.609 1.191 -3.588 1 98.31 93 THR A C 1
ATOM 717 O O . THR A 1 93 ? -9.625 2.42 -3.676 1 98.31 93 THR A O 1
ATOM 720 N N . LEU A 1 94 ? -8.695 0.489 -4.203 1 98.38 94 LEU A N 1
ATOM 721 C CA . LEU A 1 94 ? -7.672 1.083 -5.059 1 98.38 94 LEU A CA 1
ATOM 722 C C . LEU A 1 94 ? -8.305 1.768 -6.266 1 98.38 94 LEU A C 1
ATOM 724 O O . LEU A 1 94 ? -7.652 2.57 -6.938 1 98.38 94 LEU A O 1
ATOM 728 N N . GLY A 1 95 ? -9.523 1.47 -6.559 1 98 95 GLY A N 1
ATOM 729 C CA . GLY A 1 95 ? -10.227 2.088 -7.676 1 98 95 GLY A CA 1
ATOM 730 C C . GLY A 1 95 ? -11.023 3.314 -7.273 1 98 95 GLY A C 1
ATOM 731 O O . GLY A 1 95 ? -11.773 3.865 -8.086 1 98 95 GLY A O 1
ATOM 732 N N . GLY A 1 96 ? -10.852 3.756 -6.113 1 97.81 96 GLY A N 1
ATOM 733 C CA . GLY A 1 96 ? -11.648 4.848 -5.586 1 97.81 96 GLY A CA 1
ATOM 734 C C . GLY A 1 96 ? -11.242 6.203 -6.129 1 97.81 96 GLY A C 1
ATOM 735 O O . GLY A 1 96 ? -10.062 6.441 -6.402 1 97.81 96 GLY A O 1
ATOM 736 N N . LYS A 1 97 ? -12.258 7.055 -6.168 1 97.06 97 LYS A N 1
ATOM 737 C CA . LYS A 1 97 ? -12.062 8.469 -6.453 1 97.06 97 LYS A CA 1
ATOM 738 C C . LYS A 1 97 ? -12.758 9.344 -5.41 1 97.06 97 LYS A C 1
ATOM 740 O O . LYS A 1 97 ? -13.875 9.039 -4.988 1 97.06 97 LYS A O 1
ATOM 745 N N . ALA A 1 98 ? -12.07 10.375 -5.074 1 96.94 98 ALA A N 1
ATOM 746 C CA . ALA A 1 98 ? -12.641 11.258 -4.059 1 96.94 98 ALA A CA 1
ATOM 747 C C . ALA A 1 98 ? -13.812 12.055 -4.617 1 96.94 98 ALA A C 1
ATOM 749 O O . ALA A 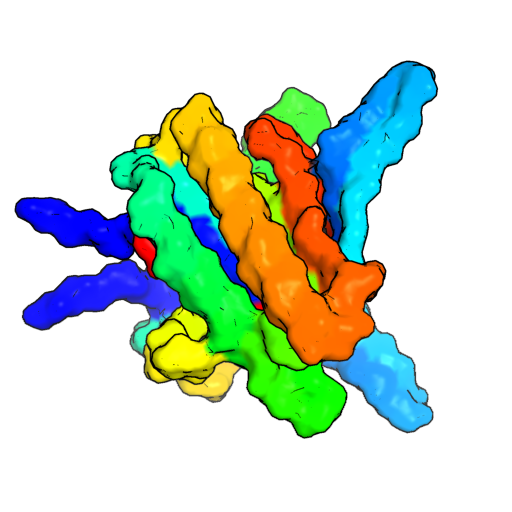1 98 ? -13.75 12.562 -5.742 1 96.94 98 ALA A O 1
ATOM 750 N N . LYS A 1 99 ? -14.867 12.125 -3.902 1 96.56 99 LYS A N 1
ATOM 751 C CA . LYS A 1 99 ? -16.016 13 -4.09 1 96.56 99 LYS A CA 1
ATOM 752 C C . LYS A 1 99 ? -16.422 13.672 -2.781 1 96.56 99 LYS A C 1
ATOM 754 O O . LYS A 1 99 ? -17.078 13.055 -1.937 1 96.56 99 LYS A O 1
ATOM 759 N N . GLY A 1 100 ? -16.031 15 -2.734 1 96.19 100 GLY A N 1
ATOM 760 C CA . GLY A 1 100 ? -16.125 15.609 -1.417 1 96.19 100 GLY A CA 1
ATOM 761 C C . GLY A 1 100 ? -15.219 14.945 -0.395 1 96.19 100 GLY A C 1
ATOM 762 O O . GLY A 1 100 ? -14.016 14.797 -0.625 1 96.19 100 GLY A O 1
ATOM 763 N N . LYS A 1 101 ? -15.859 14.531 0.739 1 97.31 101 LYS A N 1
ATOM 764 C CA . LYS A 1 101 ? -15.086 13.875 1.788 1 97.31 101 LYS A CA 1
ATOM 765 C C . LYS A 1 101 ? -15.195 12.359 1.677 1 97.31 101 LYS A C 1
ATOM 767 O O . LYS A 1 101 ? -14.547 11.625 2.432 1 97.31 101 LYS A O 1
ATOM 772 N N . GLY A 1 102 ? -15.992 11.953 0.717 1 97.5 102 GLY A N 1
ATOM 773 C CA . GLY A 1 102 ? -16.188 10.523 0.546 1 97.5 102 GLY A CA 1
ATOM 774 C C . GLY A 1 102 ? -15.469 9.961 -0.667 1 97.5 102 GLY A C 1
ATOM 775 O O . GLY A 1 102 ? -14.727 10.68 -1.342 1 97.5 102 GLY A O 1
ATOM 776 N N . MET A 1 103 ? -15.672 8.656 -0.852 1 97.19 103 MET A N 1
ATOM 777 C CA . MET A 1 103 ? -15.086 7.953 -1.99 1 97.19 103 MET A CA 1
ATOM 778 C C . MET A 1 103 ? -16.172 7.324 -2.855 1 97.19 103 MET A C 1
ATOM 780 O O . MET A 1 103 ? -17.219 6.895 -2.342 1 97.19 103 MET A O 1
ATOM 784 N N . GLN A 1 104 ? -15.875 7.309 -4.125 1 98 104 GLN A N 1
ATOM 785 C CA . GLN A 1 104 ? -16.734 6.586 -5.066 1 98 104 GLN A CA 1
ATOM 786 C C . GLN A 1 104 ? -15.922 5.582 -5.883 1 98 104 GLN A C 1
ATOM 788 O O . GLN A 1 104 ? -14.727 5.781 -6.109 1 98 104 GLN A O 1
ATOM 793 N N . TYR A 1 105 ? -16.578 4.547 -6.371 1 97.75 105 TYR A N 1
ATOM 794 C CA . TYR A 1 105 ? -15.906 3.43 -7.02 1 97.75 105 TYR A CA 1
ATOM 795 C C . TYR A 1 105 ? -16.578 3.076 -8.336 1 97.75 105 TYR A C 1
ATOM 797 O O . TYR A 1 105 ? -16.719 1.898 -8.672 1 97.75 105 TYR A O 1
ATOM 805 N N . HIS A 1 106 ? -16.812 4.004 -9.094 1 97.44 106 HIS A N 1
ATOM 806 C CA . HIS A 1 106 ? -17.656 3.861 -10.273 1 97.44 106 HIS A CA 1
ATOM 807 C C . HIS A 1 106 ? -16.953 3.057 -11.359 1 97.44 106 HIS A C 1
ATOM 809 O O . HIS A 1 106 ? -17.594 2.385 -12.164 1 97.44 106 HIS A O 1
ATOM 815 N N . ASN A 1 107 ? -15.742 3.111 -11.414 1 97.31 107 ASN A N 1
ATOM 816 C CA . ASN A 1 107 ? -15.016 2.467 -12.5 1 97.31 107 ASN A CA 1
ATOM 817 C C . ASN A 1 107 ? -14.695 1.012 -12.172 1 97.31 107 ASN A C 1
ATOM 819 O O . ASN A 1 107 ? -14.188 0.279 -13.031 1 97.31 107 ASN A O 1
ATOM 823 N N . ASN A 1 108 ? -14.945 0.574 -11.016 1 98.31 108 ASN A N 1
ATOM 824 C CA . ASN A 1 108 ? -14.648 -0.797 -10.617 1 98.31 108 ASN A CA 1
ATOM 825 C C . ASN A 1 108 ? -15.492 -1.804 -11.398 1 98.31 108 ASN A C 1
ATOM 827 O O . ASN A 1 108 ? -16.641 -1.517 -11.75 1 98.31 108 ASN A O 1
ATOM 831 N N . ILE A 1 109 ? -14.992 -2.863 -11.578 1 98.44 109 ILE A N 1
ATOM 832 C CA . ILE A 1 109 ? -15.695 -3.984 -12.195 1 98.44 109 ILE A CA 1
ATOM 833 C C . ILE A 1 109 ? -16.781 -4.5 -11.25 1 98.44 109 ILE A C 1
ATOM 835 O O . ILE A 1 109 ? -16.75 -4.219 -10.047 1 98.44 109 ILE A O 1
ATOM 839 N N . SER A 1 110 ? -17.734 -5.266 -11.766 1 98.25 110 SER A N 1
ATOM 840 C CA . SER A 1 110 ? -18.75 -5.859 -10.906 1 98.25 110 SER A CA 1
ATOM 841 C C . SER A 1 110 ? -18.156 -6.914 -9.984 1 98.25 110 SER A C 1
ATOM 843 O O . SER A 1 110 ? -17.109 -7.496 -10.297 1 98.25 110 SER A O 1
ATOM 845 N N . LYS A 1 111 ? -18.828 -7.148 -8.875 1 97.81 111 LYS A N 1
ATOM 846 C CA . LYS A 1 111 ? -18.344 -8.141 -7.922 1 97.81 111 LYS A CA 1
ATOM 847 C C . LYS A 1 111 ? -18.219 -9.516 -8.578 1 97.81 111 LYS A C 1
ATOM 849 O O . LYS A 1 111 ? -17.219 -10.211 -8.367 1 97.81 111 LYS A O 1
ATOM 854 N N . GLU A 1 112 ? -19.156 -9.859 -9.375 1 97.94 112 GLU A N 1
ATOM 855 C CA . GLU A 1 112 ? -19.188 -11.172 -10.023 1 97.94 112 GLU A CA 1
ATOM 856 C C . GLU A 1 112 ? -18.031 -11.32 -11.008 1 97.94 112 GLU A C 1
ATOM 858 O O . GLU A 1 112 ? -17.266 -12.281 -10.938 1 97.94 112 GLU A O 1
ATOM 863 N N . ASP A 1 113 ? -17.891 -10.352 -11.875 1 98.38 113 ASP A N 1
ATOM 864 C CA . ASP A 1 113 ? -16.828 -10.398 -12.867 1 98.38 113 ASP A CA 1
ATOM 865 C C . ASP A 1 113 ? -15.453 -10.281 -12.203 1 98.38 113 ASP A C 1
ATOM 867 O O . ASP A 1 113 ? -14.5 -10.93 -12.633 1 98.38 113 ASP A O 1
ATOM 871 N N . GLY A 1 114 ? -15.391 -9.453 -11.227 1 98.56 114 GLY A N 1
ATOM 872 C CA . GLY A 1 114 ? -14.148 -9.297 -10.492 1 98.56 114 GLY A CA 1
ATOM 873 C C . GLY A 1 114 ? -13.688 -10.578 -9.82 1 98.56 114 GLY A C 1
ATOM 874 O O . GLY A 1 114 ? -12.5 -10.906 -9.836 1 98.56 114 GLY A O 1
ATOM 875 N N . LEU A 1 115 ? -14.633 -11.289 -9.219 1 98.56 115 LEU A N 1
ATOM 876 C CA . 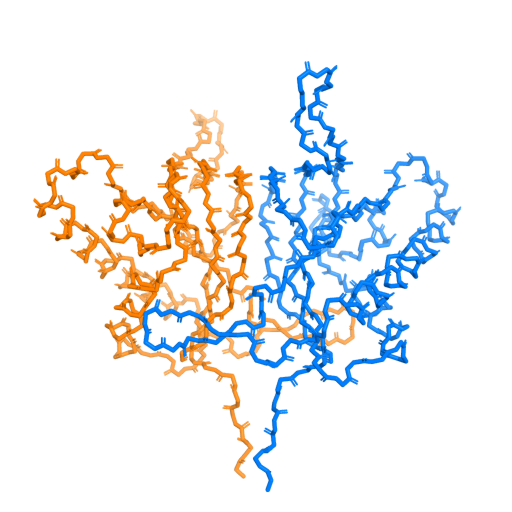LEU A 1 115 ? -14.32 -12.547 -8.555 1 98.56 115 LEU A CA 1
ATOM 877 C C . LEU A 1 115 ? -13.758 -13.555 -9.555 1 98.56 115 LEU A C 1
ATOM 879 O O . LEU A 1 115 ? -12.789 -14.266 -9.25 1 98.56 115 LEU A O 1
ATOM 883 N N . LYS A 1 116 ? -14.352 -13.633 -10.719 1 98.62 116 LYS A N 1
ATOM 884 C CA . LYS A 1 116 ? -13.875 -14.539 -11.758 1 98.62 116 LYS A CA 1
ATOM 885 C C . LYS A 1 116 ? -12.445 -14.195 -12.164 1 98.62 116 LYS A C 1
ATOM 887 O O . LYS A 1 116 ? -11.586 -15.078 -12.25 1 98.62 116 LYS A O 1
ATOM 892 N N . LEU A 1 117 ? -12.219 -12.93 -12.445 1 98.75 117 LEU A N 1
ATOM 893 C CA . LEU A 1 117 ? -10.891 -12.492 -12.844 1 98.75 117 LEU A CA 1
ATOM 894 C C . LEU A 1 117 ? -9.883 -12.719 -11.727 1 98.75 117 LEU A C 1
ATOM 896 O O . LEU A 1 117 ? -8.742 -13.117 -11.984 1 98.75 117 LEU A O 1
ATOM 900 N N . TYR A 1 118 ? -10.359 -12.5 -10.57 1 98.81 118 TYR A N 1
ATOM 901 C CA . TYR A 1 118 ? -9.516 -12.695 -9.398 1 98.81 118 TYR A CA 1
ATOM 902 C C . TYR A 1 118 ? -9.07 -14.148 -9.281 1 98.81 118 TYR A C 1
ATOM 904 O O . TYR A 1 118 ? -7.883 -14.43 -9.094 1 98.81 118 TYR A O 1
ATOM 912 N N . SER A 1 119 ? -9.938 -15.016 -9.43 1 98.81 119 SER A N 1
ATOM 913 C CA . SER A 1 119 ? -9.633 -16.438 -9.367 1 98.81 119 SER A CA 1
ATOM 914 C C . SER A 1 119 ? -8.664 -16.844 -10.469 1 98.81 119 SER A C 1
ATOM 916 O O . SER A 1 119 ? -7.715 -17.594 -10.227 1 98.81 119 SER A O 1
ATOM 918 N N . SER A 1 120 ? -8.945 -16.344 -11.648 1 98.81 120 SER A N 1
ATOM 919 C CA . SER A 1 120 ? -8.062 -16.641 -12.773 1 98.81 120 SER A CA 1
ATOM 920 C C . SER A 1 120 ? -6.664 -16.078 -12.531 1 98.81 120 SER A C 1
ATOM 922 O O . SER A 1 120 ? -5.668 -16.719 -12.875 1 98.81 120 SER A O 1
ATOM 924 N N . PHE A 1 121 ? -6.566 -14.898 -12.031 1 98.88 121 PHE A N 1
ATOM 925 C CA . PHE A 1 121 ? -5.289 -14.266 -11.711 1 98.88 121 PHE A CA 1
ATOM 926 C C . PHE A 1 121 ? -4.488 -15.117 -10.734 1 98.88 121 PHE A C 1
ATOM 928 O O . PHE A 1 121 ? -3.303 -15.367 -10.953 1 98.88 121 PHE A O 1
ATOM 935 N N . ILE A 1 122 ? -5.145 -15.586 -9.68 1 98.81 122 ILE A N 1
ATOM 936 C CA . ILE A 1 122 ? -4.504 -16.422 -8.664 1 98.81 122 ILE A CA 1
ATOM 937 C C . ILE A 1 122 ? -3.977 -17.703 -9.312 1 98.81 122 ILE A C 1
ATOM 939 O O . ILE A 1 122 ? -2.83 -18.094 -9.086 1 98.81 122 ILE A O 1
ATOM 943 N N . SER A 1 123 ? -4.824 -18.328 -10.062 1 98.69 123 SER A N 1
ATOM 944 C CA . SER A 1 123 ? -4.453 -19.594 -10.711 1 98.69 123 SER A CA 1
ATOM 945 C C . SER A 1 123 ? -3.221 -19.422 -11.594 1 98.69 123 SER A C 1
ATOM 947 O O . SER A 1 123 ? -2.326 -20.266 -11.594 1 98.69 123 SER A O 1
ATOM 949 N N . LEU A 1 124 ? -3.199 -18.344 -12.328 1 98.62 124 LEU A N 1
ATOM 950 C CA . LEU A 1 124 ? -2.066 -18.078 -13.211 1 98.62 124 LEU A CA 1
ATOM 951 C C . LEU A 1 124 ? -0.803 -17.812 -12.406 1 98.62 124 LEU A C 1
ATOM 953 O O . LEU A 1 124 ? 0.284 -18.266 -12.773 1 98.62 124 LEU A O 1
ATOM 957 N N . CYS A 1 125 ? -0.917 -17.031 -11.336 1 98.5 125 CYS A N 1
ATOM 958 C CA . CYS A 1 125 ? 0.225 -16.797 -10.461 1 98.5 125 CYS A CA 1
ATOM 959 C C . CYS A 1 125 ? 0.765 -18.109 -9.906 1 98.5 125 CYS A C 1
ATOM 961 O O . CYS A 1 125 ? 1.979 -18.312 -9.852 1 98.5 125 CYS A O 1
ATOM 963 N N . GLU A 1 126 ? -0.131 -19 -9.453 1 97.38 126 GLU A N 1
ATOM 964 C CA . GLU A 1 126 ? 0.256 -20.297 -8.906 1 97.38 126 GLU A CA 1
ATOM 965 C C . GLU A 1 126 ? 1.026 -21.109 -9.938 1 97.38 126 GLU A C 1
ATOM 967 O O . GLU A 1 126 ? 2.072 -21.688 -9.625 1 97.38 126 GLU A O 1
ATOM 972 N N . LYS A 1 127 ? 0.485 -21.109 -11.07 1 96.44 127 LYS A N 1
ATOM 973 C CA . LYS A 1 127 ? 1.108 -21.891 -12.141 1 96.44 127 LYS A CA 1
ATOM 974 C C . LYS A 1 127 ? 2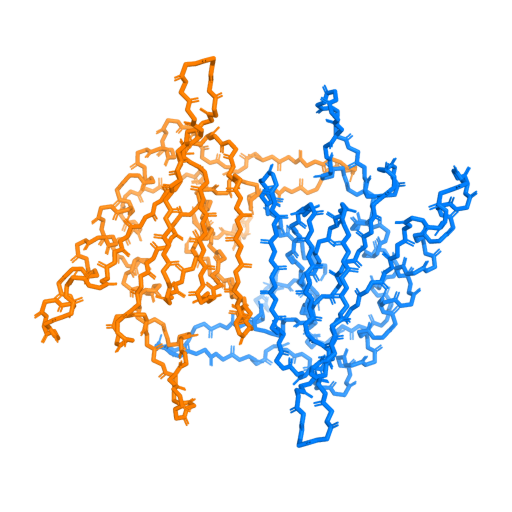.525 -21.406 -12.422 1 96.44 127 LYS A C 1
ATOM 976 O O . LYS A 1 127 ? 3.463 -22.203 -12.484 1 96.44 127 LYS A O 1
ATOM 981 N N . GLU A 1 128 ? 2.668 -20.109 -12.539 1 95.38 128 GLU A N 1
ATOM 982 C CA . GLU A 1 128 ? 3.973 -19.547 -12.867 1 95.38 128 GLU A CA 1
ATOM 983 C C . GLU A 1 128 ? 4.957 -19.719 -11.711 1 95.38 128 GLU A C 1
ATOM 985 O O . GLU A 1 128 ? 6.121 -20.062 -11.93 1 95.38 128 GLU A O 1
ATOM 990 N N . LEU A 1 129 ? 4.523 -19.469 -10.5 1 94.44 129 LEU A N 1
ATOM 991 C CA . LEU A 1 129 ? 5.395 -19.578 -9.336 1 94.44 129 LEU A CA 1
ATOM 992 C C . LEU A 1 129 ? 5.828 -21.016 -9.102 1 94.44 129 LEU A C 1
ATOM 994 O O . LEU A 1 129 ? 6.988 -21.281 -8.773 1 94.44 129 LEU A O 1
ATOM 998 N N . MET A 1 130 ? 4.922 -21.969 -9.273 1 90.56 130 MET A N 1
ATOM 999 C CA . MET A 1 130 ? 5.227 -23.375 -9.078 1 90.56 130 MET A CA 1
ATOM 1000 C C . MET A 1 130 ? 6.191 -23.875 -10.148 1 90.56 130 MET A C 1
ATOM 1002 O O . MET A 1 130 ? 7.082 -24.688 -9.859 1 90.56 130 MET A O 1
ATOM 1006 N N . ALA A 1 131 ? 6 -23.438 -11.328 1 91.44 131 ALA A N 1
ATOM 1007 C CA . ALA A 1 131 ? 6.914 -23.812 -12.398 1 91.44 131 ALA A CA 1
ATOM 1008 C C . ALA A 1 131 ? 8.336 -23.344 -12.094 1 91.44 131 ALA A C 1
ATOM 1010 O O . ALA A 1 131 ? 9.297 -24.109 -12.258 1 91.44 131 ALA A O 1
ATOM 1011 N N . ALA A 1 132 ? 8.492 -22.172 -11.617 1 88.62 132 ALA A N 1
ATOM 1012 C CA . ALA A 1 132 ? 9.797 -21.609 -11.297 1 88.62 132 ALA A CA 1
ATOM 1013 C C . ALA A 1 132 ? 10.422 -22.312 -10.094 1 88.62 132 ALA A C 1
ATOM 1015 O O . ALA A 1 132 ? 11.625 -22.562 -10.07 1 88.62 132 ALA A O 1
ATOM 1016 N N . ALA A 1 133 ? 9.641 -22.578 -9.102 1 84.81 133 ALA A N 1
ATOM 1017 C CA . ALA A 1 133 ? 10.117 -23.234 -7.887 1 84.81 133 ALA A CA 1
ATOM 1018 C C . ALA A 1 133 ? 10.594 -24.656 -8.188 1 84.81 133 ALA A C 1
ATOM 1020 O O . ALA A 1 133 ? 11.547 -25.141 -7.562 1 84.81 133 ALA A O 1
ATOM 1021 N N . GLY A 1 134 ? 9.883 -25.297 -8.992 1 82.19 134 GLY A N 1
ATOM 1022 C CA . GLY A 1 134 ? 10.297 -26.625 -9.414 1 82.19 134 GLY A CA 1
ATOM 1023 C C . GLY A 1 134 ? 11.68 -26.656 -10.039 1 82.19 134 GLY A C 1
ATOM 1024 O O . GLY A 1 134 ? 12.453 -27.578 -9.82 1 82.19 134 GLY A O 1
ATOM 1025 N N . GLU A 1 135 ? 11.992 -25.672 -10.727 1 82.25 135 GLU A N 1
ATOM 1026 C CA . GLU A 1 135 ? 13.297 -25.562 -11.383 1 82.25 135 GLU A CA 1
ATOM 1027 C C . GLU A 1 135 ? 14.414 -25.391 -10.359 1 82.25 135 GLU A C 1
ATOM 1029 O O . GLU A 1 135 ? 15.555 -25.797 -10.602 1 82.25 135 GLU A O 1
ATOM 1034 N N . THR A 1 136 ? 14.055 -24.906 -9.203 1 77.88 136 THR A N 1
ATOM 1035 C CA . THR A 1 136 ? 15.07 -24.625 -8.195 1 77.88 136 THR A CA 1
ATOM 1036 C C . THR A 1 136 ? 14.969 -25.625 -7.039 1 77.88 136 THR A C 1
ATOM 1038 O O . THR A 1 136 ? 15.781 -25.578 -6.109 1 77.88 136 THR A O 1
ATOM 1041 N N . GLY A 1 137 ? 13.992 -26.484 -7.086 1 78.75 137 GLY A N 1
ATOM 1042 C CA . GLY A 1 137 ? 13.805 -27.469 -6.039 1 78.75 137 GLY A CA 1
ATOM 1043 C C . GLY A 1 137 ? 13.305 -26.875 -4.734 1 78.75 137 GLY A C 1
ATOM 1044 O O . GLY A 1 137 ? 13.578 -27.406 -3.658 1 78.75 137 GLY A O 1
ATOM 1045 N N . ARG A 1 138 ? 12.742 -25.75 -4.719 1 77.75 138 ARG A N 1
ATOM 1046 C CA . ARG A 1 138 ? 12.305 -25.062 -3.502 1 77.75 138 ARG A CA 1
ATOM 1047 C C . ARG A 1 138 ? 10.781 -24.984 -3.439 1 77.75 138 ARG A C 1
ATOM 1049 O O . ARG A 1 138 ? 10.234 -24.031 -2.889 1 77.75 138 ARG A O 1
ATOM 1056 N N . GLU A 1 139 ? 10.07 -25.906 -4.027 1 75.75 139 GLU A N 1
ATOM 1057 C CA . GLU A 1 139 ? 8.617 -25.891 -4.125 1 75.75 139 GLU A CA 1
ATOM 1058 C C . GLU A 1 139 ? 7.969 -25.953 -2.744 1 75.75 139 GLU A C 1
ATOM 1060 O O . GLU A 1 139 ? 6.875 -25.406 -2.543 1 75.75 139 GLU A O 1
ATOM 1065 N N . ALA A 1 140 ? 8.68 -26.484 -1.854 1 77.12 140 ALA A N 1
ATOM 1066 C CA . ALA A 1 140 ? 8.109 -26.656 -0.521 1 77.12 140 ALA A CA 1
ATOM 1067 C C . ALA A 1 140 ? 8.094 -25.328 0.244 1 77.12 140 ALA A C 1
ATOM 1069 O O . ALA A 1 140 ? 7.34 -25.172 1.207 1 77.12 140 ALA A O 1
ATOM 1070 N N . GLU A 1 141 ? 8.812 -24.406 -0.195 1 83.81 141 GLU A N 1
ATOM 1071 C CA . GLU A 1 141 ? 9 -23.188 0.574 1 83.81 141 GLU A CA 1
ATOM 1072 C C . GLU A 1 141 ? 8.219 -22.031 -0.03 1 83.81 141 GLU A C 1
ATOM 1074 O O . GLU A 1 141 ? 8.078 -20.969 0.594 1 83.81 141 GLU A O 1
ATOM 1079 N N . VAL A 1 142 ? 7.703 -22.25 -1.171 1 88.88 142 VAL A N 1
ATOM 1080 C CA . VAL A 1 142 ? 7.055 -21.156 -1.885 1 88.88 142 VAL A CA 1
ATOM 1081 C C . VAL A 1 142 ? 5.559 -21.453 -2.018 1 88.88 142 VAL A C 1
ATOM 1083 O O . VAL A 1 142 ? 5.16 -22.578 -2.299 1 88.88 142 VAL A O 1
ATOM 1086 N N . THR A 1 143 ? 4.793 -20.484 -1.778 1 94.31 143 THR A N 1
ATOM 1087 C CA . THR A 1 143 ? 3.346 -20.641 -1.857 1 94.31 143 THR A CA 1
ATOM 1088 C C . THR A 1 143 ? 2.691 -19.359 -2.371 1 94.31 143 THR A C 1
ATOM 1090 O O . THR A 1 143 ? 3.311 -18.297 -2.371 1 94.31 143 THR A O 1
ATOM 1093 N N . VAL A 1 144 ? 1.491 -19.578 -2.906 1 97.94 144 VAL A N 1
ATOM 1094 C CA . VAL A 1 144 ? 0.581 -18.469 -3.18 1 97.94 144 VAL A CA 1
ATOM 1095 C C . VAL A 1 144 ? -0.604 -18.531 -2.217 1 97.94 144 VAL A C 1
ATOM 1097 O O . VAL A 1 144 ? -1.318 -19.531 -2.158 1 97.94 144 VAL A O 1
ATOM 1100 N N . ARG A 1 145 ? -0.717 -17.547 -1.406 1 98.69 145 ARG A N 1
ATOM 1101 C CA . ARG A 1 145 ? -1.875 -17.359 -0.536 1 98.69 145 ARG A CA 1
ATOM 1102 C C . ARG A 1 145 ? -2.689 -16.141 -0.95 1 98.69 145 ARG A C 1
ATOM 1104 O O . ARG A 1 145 ? -2.17 -15.234 -1.606 1 98.69 145 ARG A O 1
ATOM 1111 N N . HIS A 1 146 ? -3.959 -16.172 -0.625 1 98.75 146 HIS A N 1
ATOM 1112 C CA . HIS A 1 146 ? -4.785 -15.07 -1.097 1 98.75 146 HIS A CA 1
ATOM 1113 C C . HIS A 1 146 ? -5.957 -14.82 -0.156 1 98.75 146 HIS A C 1
ATOM 1115 O O . HIS A 1 146 ? -6.355 -15.711 0.599 1 98.75 146 HIS A O 1
ATOM 1121 N N . GLY A 1 147 ? -6.457 -13.602 -0.225 1 98.5 147 GLY A N 1
ATOM 1122 C CA . GLY A 1 147 ? -7.664 -13.242 0.503 1 98.5 147 GLY A CA 1
ATOM 1123 C C . GLY A 1 147 ? -8.938 -13.656 -0.207 1 98.5 147 GLY A C 1
ATOM 1124 O O . GLY A 1 147 ? -8.891 -14.133 -1.345 1 98.5 147 GLY A O 1
ATOM 1125 N N . THR A 1 148 ? -10 -13.484 0.513 1 96.94 148 THR A N 1
ATOM 1126 C CA . THR A 1 148 ? -11.32 -13.781 -0.04 1 96.94 148 THR A CA 1
ATOM 1127 C C . THR A 1 148 ? -11.922 -12.539 -0.686 1 96.94 148 THR A C 1
ATOM 1129 O O . THR A 1 148 ? -12.07 -11.5 -0.033 1 96.94 148 THR A O 1
ATOM 1132 N N . TYR A 1 149 ? -12.336 -12.672 -1.953 1 97.81 149 TYR A N 1
ATOM 1133 C CA . TYR A 1 149 ? -12.852 -11.547 -2.723 1 97.81 149 TYR A CA 1
ATOM 1134 C C . TYR A 1 149 ? -14.141 -11.008 -2.113 1 97.81 149 TYR A C 1
ATOM 1136 O O . TYR A 1 149 ? -15.078 -11.773 -1.86 1 97.81 149 TYR A O 1
ATOM 1144 N N . GLY A 1 150 ? -14.141 -9.695 -1.781 1 95.06 150 GLY A N 1
ATOM 1145 C CA . GLY A 1 150 ? -15.336 -9.055 -1.27 1 95.06 150 GLY A CA 1
ATOM 1146 C C . GLY A 1 150 ? -15.414 -9.039 0.245 1 95.06 150 GLY A C 1
ATOM 1147 O O . GLY A 1 150 ? -16.344 -8.477 0.824 1 95.06 150 GLY A O 1
ATOM 1148 N N . GLN A 1 151 ? -14.5 -9.656 0.884 1 93.75 151 GLN A N 1
ATOM 1149 C CA . GLN A 1 151 ? -14.477 -9.695 2.342 1 93.75 151 GLN A CA 1
ATOM 1150 C C . GLN A 1 151 ? -13.43 -8.742 2.902 1 93.75 151 GLN A C 1
ATOM 1152 O O . GLN A 1 151 ? -12.555 -8.273 2.17 1 93.75 151 GLN A O 1
ATOM 1157 N N . ARG A 1 152 ? -13.578 -8.43 4.203 1 94.56 152 ARG A N 1
ATOM 1158 C CA . ARG A 1 152 ? -12.586 -7.602 4.879 1 94.56 152 ARG A CA 1
ATOM 1159 C C . ARG A 1 152 ? -11.227 -8.297 4.91 1 94.56 152 ARG A C 1
ATOM 1161 O O . ARG A 1 152 ? -11.141 -9.484 5.227 1 94.56 152 ARG A O 1
ATOM 1168 N N . GLN A 1 153 ? -10.172 -7.578 4.633 1 97.06 153 GLN A N 1
ATOM 1169 C CA . GLN A 1 153 ? -8.82 -8.125 4.52 1 97.06 153 GLN A CA 1
ATOM 1170 C C . GLN A 1 153 ? -7.984 -7.781 5.75 1 97.06 153 GLN A C 1
ATOM 1172 O O . GLN A 1 153 ? -7.062 -6.969 5.676 1 97.06 153 GLN A O 1
ATOM 1177 N N . VAL A 1 154 ? -8.266 -8.414 6.879 1 98.06 154 VAL A N 1
ATOM 1178 C CA . VAL A 1 154 ? -7.5 -8.195 8.102 1 98.06 154 VAL A CA 1
ATOM 1179 C C . VAL A 1 154 ? -6.07 -8.695 7.906 1 98.06 154 VAL A C 1
ATOM 1181 O O . VAL A 1 154 ? -5.836 -9.898 7.793 1 98.06 154 VAL A O 1
ATOM 1184 N N . LEU A 1 155 ? -5.121 -7.75 7.91 1 98.69 155 LEU A N 1
ATOM 1185 C CA . LEU A 1 155 ? -3.771 -8.023 7.438 1 98.69 155 LEU A CA 1
ATOM 1186 C C . LEU A 1 155 ? -2.734 -7.605 8.477 1 98.69 155 LEU A C 1
ATOM 1188 O O . LEU A 1 155 ? -2.84 -6.527 9.062 1 98.69 155 LEU A O 1
ATOM 1192 N N . GLN A 1 156 ? -1.778 -8.453 8.773 1 98.75 156 GLN A N 1
ATOM 1193 C CA . GLN A 1 156 ? -0.53 -8.133 9.453 1 98.75 156 GLN A CA 1
ATOM 1194 C C . GLN A 1 156 ? 0.66 -8.242 8.508 1 98.75 156 GLN A C 1
ATOM 1196 O O . GLN A 1 156 ? 0.794 -9.227 7.777 1 98.75 156 GLN A O 1
ATOM 1201 N N . LEU A 1 157 ? 1.483 -7.289 8.516 1 98.75 157 LEU A N 1
ATOM 1202 C CA . LEU A 1 157 ? 2.59 -7.207 7.566 1 98.75 157 LEU A CA 1
ATOM 1203 C C . LEU A 1 157 ? 3.877 -6.789 8.266 1 98.75 157 LEU A C 1
ATOM 1205 O O . LEU A 1 157 ? 3.895 -5.797 9 1 98.75 157 LEU A O 1
ATOM 1209 N N . ASP A 1 158 ? 4.918 -7.551 8.133 1 98.56 158 ASP A N 1
ATOM 1210 C CA . ASP A 1 158 ? 6.277 -7.23 8.555 1 98.56 158 ASP A CA 1
ATOM 1211 C C . ASP A 1 158 ? 7.211 -7.086 7.352 1 98.56 158 ASP A C 1
ATOM 1213 O O . ASP A 1 158 ? 7.328 -8 6.539 1 98.56 158 ASP A O 1
ATOM 1217 N N . THR A 1 159 ? 7.926 -5.949 7.238 1 97.88 159 THR A N 1
ATOM 1218 C CA . THR A 1 159 ? 8.758 -5.699 6.066 1 97.88 159 THR A CA 1
ATOM 1219 C C . THR A 1 159 ? 10.133 -5.188 6.477 1 97.88 159 THR A C 1
ATOM 1221 O O . THR A 1 159 ? 10.273 -4.531 7.508 1 97.88 159 THR A O 1
ATOM 1224 N N . ASN A 1 160 ? 11.18 -5.473 5.766 1 95.38 160 ASN A N 1
ATOM 1225 C CA . ASN A 1 160 ? 12.477 -4.805 5.809 1 95.38 160 ASN A CA 1
ATOM 1226 C C . ASN A 1 160 ? 12.555 -3.66 4.797 1 95.38 160 ASN A C 1
ATOM 1228 O O . ASN A 1 160 ? 13.539 -3.539 4.062 1 95.38 160 ASN A O 1
ATOM 1232 N N . GLY A 1 161 ? 11.414 -2.855 4.801 1 95.88 161 GLY A N 1
ATOM 1233 C CA . GLY A 1 161 ? 11.156 -1.877 3.756 1 95.88 161 GLY A CA 1
ATOM 1234 C C . GLY A 1 161 ? 10.141 -2.35 2.734 1 95.88 161 GLY A C 1
ATOM 1235 O O . GLY A 1 161 ? 10.438 -3.219 1.911 1 95.88 161 GLY A O 1
ATOM 1236 N N . PRO A 1 162 ? 8.953 -1.716 2.826 1 96.12 162 PRO A N 1
ATOM 1237 C CA . PRO A 1 162 ? 7.906 -2.281 1.979 1 96.12 162 PRO A CA 1
ATOM 1238 C C . PRO A 1 162 ? 8.203 -2.139 0.489 1 96.12 162 PRO A C 1
ATOM 1240 O O . PRO A 1 162 ? 7.691 -2.908 -0.325 1 96.12 162 PRO A O 1
ATOM 1243 N N . TYR A 1 163 ? 9.094 -1.061 0.117 1 97.62 163 TYR A N 1
ATOM 1244 C CA . TYR A 1 163 ? 9.438 -0.921 -1.292 1 97.62 163 TYR A CA 1
ATOM 1245 C C . TYR A 1 163 ? 8.195 -0.944 -2.168 1 97.62 163 TYR A C 1
ATOM 1247 O O . TYR A 1 163 ? 8.094 -1.756 -3.092 1 97.62 163 TYR A O 1
ATOM 1255 N N . THR A 1 164 ? 7.309 0.011 -1.939 1 98.62 164 THR A N 1
ATOM 1256 C CA . THR A 1 164 ? 5.953 0.027 -2.48 1 98.62 164 THR A CA 1
ATOM 1257 C C . THR A 1 164 ? 5.953 0.512 -3.928 1 98.62 164 THR A C 1
ATOM 1259 O O . THR A 1 164 ? 6.461 1.597 -4.223 1 98.62 164 THR A O 1
ATOM 1262 N N . HIS A 1 165 ? 5.383 -0.253 -4.852 1 98.62 165 HIS A N 1
ATOM 1263 C CA . HIS A 1 165 ? 5.281 0.116 -6.262 1 98.62 165 HIS A CA 1
ATOM 1264 C C . HIS A 1 165 ? 3.838 0.052 -6.746 1 98.62 165 HIS A C 1
ATOM 1266 O O . HIS A 1 165 ? 3.059 -0.782 -6.277 1 98.62 165 HIS A O 1
ATOM 1272 N N . LEU A 1 166 ? 3.547 0.925 -7.613 1 98.31 166 LEU A N 1
ATOM 1273 C CA . LEU A 1 166 ? 2.271 0.952 -8.32 1 98.31 166 LEU A CA 1
ATOM 1274 C C . LEU A 1 166 ? 2.438 0.458 -9.758 1 98.31 166 LEU A C 1
ATOM 1276 O O . LEU A 1 166 ? 3.34 0.9 -10.469 1 98.31 166 LEU A O 1
ATOM 1280 N N . MET A 1 167 ? 1.584 -0.498 -10.195 1 97.81 167 MET A N 1
ATOM 1281 C CA . MET A 1 167 ? 1.557 -0.986 -11.57 1 97.81 167 MET A CA 1
ATOM 1282 C C . MET A 1 167 ? 0.133 -0.993 -12.117 1 97.81 167 MET A C 1
ATOM 1284 O O . MET A 1 167 ? -0.766 -1.579 -11.508 1 97.81 167 MET A O 1
ATOM 1288 N N . ASP A 1 168 ? -0.039 -0.378 -13.242 1 96.69 168 ASP A N 1
ATOM 1289 C CA . ASP A 1 168 ? -1.315 -0.381 -13.953 1 96.69 168 ASP A CA 1
ATOM 1290 C C . ASP A 1 168 ? -1.207 -1.143 -15.273 1 96.69 168 ASP A C 1
ATOM 1292 O O . ASP A 1 168 ? -0.172 -1.095 -15.938 1 96.69 168 ASP A O 1
ATOM 1296 N N . PHE A 1 169 ? -2.27 -1.781 -15.578 1 97.25 169 PHE A N 1
ATOM 1297 C CA . PHE A 1 169 ? -2.32 -2.559 -16.812 1 97.25 169 PHE A CA 1
ATOM 1298 C C . PHE A 1 169 ? -3.588 -2.244 -17.594 1 97.25 169 PHE A C 1
ATOM 1300 O O . PHE A 1 169 ? -4.641 -1.993 -17 1 97.25 169 PHE A O 1
ATOM 1307 N N . MET B 1 1 ? 1.521 17.953 -27.031 1 20.23 1 MET B N 1
ATOM 1308 C CA . MET B 1 1 ? 1.408 18.344 -25.625 1 20.23 1 MET B CA 1
ATOM 1309 C C . MET B 1 1 ? 1.111 17.141 -24.734 1 20.23 1 MET B C 1
ATOM 1311 O O . MET B 1 1 ? 0.076 16.5 -24.891 1 20.23 1 MET B O 1
ATOM 1315 N N . ALA B 1 2 ? 2.064 16.297 -24.531 1 28.27 2 ALA B N 1
ATOM 1316 C CA . ALA B 1 2 ? 1.983 14.953 -23.969 1 28.27 2 ALA B CA 1
ATOM 1317 C C . ALA B 1 2 ? 1.121 14.922 -22.719 1 28.27 2 ALA B C 1
ATOM 1319 O O . ALA B 1 2 ? 1.301 15.75 -21.812 1 28.27 2 ALA B O 1
ATOM 1320 N N . GLU B 1 3 ? -0.092 14.672 -22.625 1 32.66 3 GLU B N 1
ATOM 1321 C CA . GLU B 1 3 ? -1.168 14.594 -21.641 1 32.66 3 GLU B CA 1
ATOM 1322 C C . GLU B 1 3 ? -0.657 14.047 -20.312 1 32.66 3 GLU B C 1
ATOM 1324 O O . GLU B 1 3 ? -0.148 12.922 -20.25 1 32.66 3 GLU B O 1
ATOM 1329 N N . LYS B 1 4 ? 0.224 14.719 -19.578 1 39.44 4 LYS B N 1
ATOM 1330 C CA . LYS B 1 4 ? 1.062 14.602 -18.391 1 39.44 4 LYS B CA 1
ATOM 1331 C C . LYS B 1 4 ? 0.272 14.023 -17.219 1 39.44 4 LYS B C 1
ATOM 1333 O O . LYS B 1 4 ? -0.401 14.766 -16.484 1 39.44 4 LYS B O 1
ATOM 1338 N N . VAL B 1 5 ? -0.566 12.922 -17.219 1 46.03 5 VAL B N 1
ATOM 1339 C CA . VAL B 1 5 ? -1.609 12.258 -16.438 1 46.03 5 VAL B CA 1
ATOM 1340 C C . VAL B 1 5 ? -1.146 12.086 -15 1 46.03 5 VAL B C 1
ATOM 1342 O O . VAL B 1 5 ? -1.969 11.945 -14.094 1 46.03 5 VAL B O 1
ATOM 1345 N N . GLY B 1 6 ? 0.151 11.891 -14.703 1 61.44 6 GLY B N 1
ATOM 1346 C CA . GLY B 1 6 ? 0.439 11.602 -13.312 1 61.44 6 GLY B CA 1
ATOM 1347 C C . GLY B 1 6 ? 0.694 12.852 -12.484 1 61.44 6 GLY B C 1
ATOM 1348 O O . GLY B 1 6 ? 1.15 13.867 -13.016 1 61.44 6 GLY B O 1
ATOM 1349 N N . GLY B 1 7 ? -0.169 13.164 -11.297 1 85.94 7 GLY B N 1
ATOM 1350 C CA . GLY B 1 7 ? -0.059 14.242 -10.328 1 85.94 7 GLY B CA 1
ATOM 1351 C C . GLY B 1 7 ? 1.369 14.508 -9.891 1 85.94 7 GLY B C 1
ATOM 1352 O O . GLY B 1 7 ? 2.297 13.836 -10.336 1 85.94 7 GLY B O 1
ATOM 1353 N N . LEU B 1 8 ? 1.613 15.617 -9.195 1 97.5 8 LEU B N 1
ATOM 1354 C CA . LEU B 1 8 ? 2.904 16.047 -8.672 1 97.5 8 LEU B CA 1
ATOM 1355 C C . LEU B 1 8 ? 3.256 15.297 -7.391 1 97.5 8 LEU B C 1
ATOM 1357 O O . LEU B 1 8 ? 4.406 15.312 -6.953 1 97.5 8 LEU B O 1
ATOM 1361 N N . VAL B 1 9 ? 2.25 14.727 -6.816 1 98.56 9 VAL B N 1
ATOM 1362 C CA . VAL B 1 9 ? 2.447 13.922 -5.617 1 98.56 9 VAL B CA 1
ATOM 1363 C C . VAL B 1 9 ? 1.569 12.672 -5.684 1 98.56 9 VAL B C 1
ATOM 1365 O O . VAL B 1 9 ? 0.412 12.742 -6.102 1 98.56 9 VAL B O 1
ATOM 1368 N N . ARG B 1 10 ? 2.129 11.547 -5.32 1 98.56 10 ARG B N 1
ATOM 1369 C CA . ARG B 1 10 ? 1.391 10.297 -5.219 1 98.56 10 ARG B CA 1
ATOM 1370 C C . ARG B 1 10 ? 1.403 9.766 -3.791 1 98.56 10 ARG B C 1
ATOM 1372 O O . ARG B 1 10 ? 2.453 9.727 -3.145 1 98.56 10 ARG B O 1
ATOM 1379 N N . THR B 1 11 ? 0.175 9.375 -3.322 1 98.69 11 THR B N 1
ATOM 1380 C CA . THR B 1 11 ? 0.077 8.805 -1.983 1 98.69 11 THR B CA 1
ATOM 1381 C C . THR B 1 11 ? -0.736 7.516 -2.004 1 98.69 11 THR B C 1
ATOM 1383 O O . THR B 1 11 ? -1.673 7.375 -2.795 1 98.69 11 THR B O 1
ATOM 1386 N N . VAL B 1 12 ? -0.327 6.586 -1.255 1 98.81 12 VAL B N 1
ATOM 1387 C CA . VAL B 1 12 ? -1.128 5.422 -0.895 1 98.81 12 VAL B CA 1
ATOM 1388 C C . VAL B 1 12 ? -1.498 5.484 0.585 1 98.81 12 VAL B C 1
ATOM 1390 O O . VAL B 1 12 ? -0.639 5.73 1.436 1 98.81 12 VAL B O 1
ATOM 1393 N N . LEU B 1 13 ? -2.775 5.301 0.88 1 98.75 13 LEU B N 1
ATOM 1394 C CA . LEU B 1 13 ? -3.289 5.379 2.244 1 98.75 13 LEU B CA 1
ATOM 1395 C C . LEU B 1 13 ? -3.779 4.016 2.719 1 98.75 13 LEU B C 1
ATOM 1397 O O . LEU B 1 13 ? -4.477 3.311 1.984 1 98.75 13 LEU B O 1
ATOM 1401 N N . GLN B 1 14 ? -3.434 3.668 3.922 1 98.62 14 GLN B N 1
ATOM 1402 C CA . GLN B 1 14 ? -3.932 2.443 4.539 1 98.62 14 GLN B CA 1
ATOM 1403 C C . GLN B 1 14 ? -4.316 2.68 5.996 1 98.62 14 GLN B C 1
ATOM 1405 O O . GLN B 1 14 ? -3.604 3.373 6.727 1 98.62 14 GLN B O 1
ATOM 1410 N N . GLN B 1 15 ? -5.379 2.121 6.434 1 97.75 15 GLN B N 1
ATOM 1411 C CA . GLN B 1 15 ? -5.762 2.143 7.844 1 97.75 15 GLN B CA 1
ATOM 1412 C C . GLN B 1 15 ? -4.926 1.157 8.656 1 97.75 15 GLN B C 1
ATOM 1414 O O . GLN B 1 15 ? -4.473 0.14 8.125 1 97.75 15 GLN B O 1
ATOM 1419 N N . CYS B 1 16 ? -4.797 1.516 9.953 1 98 16 CYS B N 1
ATOM 1420 C CA . CYS B 1 16 ? -4.066 0.576 10.797 1 98 16 CYS B CA 1
ATOM 1421 C C . CYS B 1 16 ? -4.617 0.576 12.219 1 98 16 CYS B C 1
ATOM 1423 O O . CYS B 1 16 ? -5.219 1.558 12.656 1 98 16 CYS B O 1
ATOM 1425 N N . LEU B 1 17 ? -4.438 -0.531 12.82 1 97.31 17 LEU B N 1
ATOM 1426 C CA . LEU B 1 17 ? -4.664 -0.662 14.258 1 97.31 17 LEU B CA 1
ATOM 1427 C C . LEU B 1 17 ? -3.383 -0.393 15.031 1 97.31 17 LEU B C 1
ATOM 1429 O O . LEU B 1 17 ? -3.428 0.128 16.156 1 97.31 17 LEU B O 1
ATOM 1433 N N . HIS B 1 18 ? -2.342 -0.838 14.453 1 98.25 18 HIS B N 1
ATOM 1434 C CA . HIS B 1 18 ? -0.999 -0.619 14.977 1 98.25 18 HIS B CA 1
ATOM 1435 C C . HIS B 1 18 ? 0.03 -0.577 13.852 1 98.25 18 HIS B C 1
ATOM 1437 O O . HIS B 1 18 ? -0.05 -1.358 12.898 1 98.25 18 HIS B O 1
ATOM 1443 N N . ALA B 1 19 ? 0.92 0.351 13.93 1 98.62 19 ALA B N 1
ATOM 1444 C CA . ALA B 1 19 ? 2.027 0.434 12.977 1 98.62 19 ALA B CA 1
ATOM 1445 C C . ALA B 1 19 ? 3.32 0.842 13.68 1 98.62 19 ALA B C 1
ATOM 1447 O O . ALA B 1 19 ? 3.311 1.7 14.562 1 98.62 19 ALA B O 1
ATOM 1448 N N . ARG B 1 20 ? 4.332 0.22 13.305 1 98.56 20 ARG B N 1
ATOM 1449 C CA . ARG B 1 20 ? 5.652 0.474 13.875 1 98.56 20 ARG B CA 1
ATOM 1450 C C . ARG B 1 20 ? 6.703 0.613 12.781 1 98.56 20 ARG B C 1
ATOM 1452 O O . ARG B 1 20 ? 6.805 -0.239 11.898 1 98.56 20 ARG B O 1
ATOM 1459 N N . LEU B 1 21 ? 7.504 1.65 12.836 1 98.75 21 LEU B N 1
ATOM 1460 C CA . LEU B 1 21 ? 8.484 1.976 11.805 1 98.75 21 LEU B CA 1
ATOM 1461 C C . LEU B 1 21 ? 9.859 2.217 12.422 1 98.75 21 LEU B C 1
ATOM 1463 O O . LEU B 1 21 ? 9.992 2.996 13.367 1 98.75 21 LEU B O 1
ATOM 1467 N N . GLN B 1 22 ? 10.812 1.563 11.891 1 98 22 GLN B N 1
ATOM 1468 C CA . GLN B 1 22 ? 12.18 1.792 12.344 1 98 22 GLN B CA 1
ATOM 1469 C C . GLN B 1 22 ? 12.703 3.135 11.844 1 98 22 GLN B C 1
ATOM 1471 O O . GLN B 1 22 ? 12.656 3.422 10.648 1 98 22 GLN B O 1
ATOM 1476 N N . VAL B 1 23 ? 13.219 3.924 12.734 1 96.12 23 VAL B N 1
ATOM 1477 C CA . VAL B 1 23 ? 13.664 5.25 12.328 1 96.12 23 VAL B CA 1
ATOM 1478 C C . VAL B 1 23 ? 15.18 5.352 12.469 1 96.12 23 VAL B C 1
ATOM 1480 O O . VAL B 1 23 ? 15.805 6.25 11.906 1 96.12 23 VAL B O 1
ATOM 1483 N N . GLN B 1 24 ? 15.758 4.477 13.266 1 93.25 24 GLN B N 1
ATOM 1484 C CA . GLN B 1 24 ? 17.203 4.352 13.383 1 93.25 24 GLN B CA 1
ATOM 1485 C C . GLN B 1 24 ? 17.625 2.887 13.453 1 93.25 24 GLN B C 1
ATOM 1487 O O . GLN B 1 24 ? 17.078 2.113 14.242 1 93.25 24 GLN B O 1
ATOM 1492 N N . GLU B 1 25 ? 18.547 2.564 12.648 1 91.62 25 GLU B N 1
ATOM 1493 C CA . GLU B 1 25 ? 19.047 1.196 12.695 1 91.62 25 GLU B CA 1
ATOM 1494 C C . GLU B 1 25 ? 19.891 0.958 13.938 1 91.62 25 GLU B C 1
ATOM 1496 O O . GLU B 1 25 ? 20.453 1.899 14.508 1 91.62 25 GLU B O 1
ATOM 1501 N N . ALA B 1 26 ? 19.891 -0.369 14.336 1 90.5 26 ALA B N 1
ATOM 1502 C CA . ALA B 1 26 ? 20.75 -0.715 15.469 1 90.5 26 ALA B CA 1
ATOM 1503 C C . ALA B 1 26 ? 22.219 -0.554 15.109 1 90.5 26 ALA B C 1
ATOM 1505 O O . ALA B 1 26 ? 22.609 -0.704 13.945 1 90.5 26 ALA B O 1
ATOM 1506 N N . ASP B 1 27 ? 22.969 -0.109 16.047 1 89.06 27 ASP B N 1
ATOM 1507 C CA . ASP B 1 27 ? 24.422 -0.136 15.898 1 89.06 27 ASP B CA 1
ATOM 1508 C C . ASP B 1 27 ? 25.094 -0.785 17.109 1 89.06 27 ASP B C 1
ATOM 1510 O O . ASP B 1 27 ? 24.422 -1.424 17.922 1 89.06 27 ASP B O 1
ATOM 1514 N N . GLU B 1 28 ? 26.406 -0.871 17.078 1 90.38 28 GLU B N 1
ATOM 1515 C CA . GLU B 1 28 ? 27.172 -1.583 18.094 1 90.38 28 GLU B CA 1
ATOM 1516 C C . GLU B 1 28 ? 26.781 -1.11 19.5 1 90.38 28 GLU B C 1
ATOM 1518 O O . GLU B 1 28 ? 26.781 -1.899 20.453 1 90.38 28 GLU B O 1
ATOM 1523 N N . GLN B 1 29 ? 26.328 0.018 19.641 1 91.38 29 GLN B N 1
ATOM 1524 C CA . GLN B 1 29 ? 26.141 0.576 20.969 1 91.38 29 GLN B CA 1
ATOM 1525 C C . GLN B 1 29 ? 24.656 0.86 21.25 1 91.38 29 GLN B C 1
ATOM 1527 O O . GLN B 1 29 ? 24.266 1.058 22.391 1 91.38 29 GLN B O 1
ATOM 1532 N N . LEU B 1 30 ? 23.969 0.896 20.156 1 91.06 30 LEU B N 1
ATOM 1533 C CA . LEU B 1 30 ? 22.594 1.339 20.344 1 91.06 30 LEU B CA 1
ATOM 1534 C C . LEU B 1 30 ? 21.609 0.371 19.688 1 91.06 30 LEU B C 1
ATOM 1536 O O . LEU B 1 30 ? 21.875 -0.148 18.594 1 91.06 30 LEU B O 1
ATOM 1540 N N . GLU B 1 31 ? 20.547 0.156 20.359 1 94.81 31 GLU B N 1
ATOM 1541 C CA . GLU B 1 31 ? 19.453 -0.632 19.781 1 94.81 31 GLU B CA 1
ATOM 1542 C C . GLU B 1 31 ? 18.703 0.166 18.719 1 94.81 31 GLU B C 1
ATOM 1544 O O . GLU B 1 31 ? 18.734 1.398 18.719 1 94.81 31 GLU B O 1
ATOM 1549 N N . ALA B 1 32 ? 18.062 -0.57 17.797 1 94 32 ALA B N 1
ATOM 1550 C CA . ALA B 1 32 ? 17.234 0.102 16.812 1 94 32 ALA B CA 1
ATOM 1551 C C . ALA B 1 32 ? 16.156 0.956 17.484 1 94 32 ALA B C 1
ATOM 1553 O O . ALA B 1 32 ? 15.625 0.584 18.531 1 94 32 ALA B O 1
ATOM 1554 N N . GLN B 1 33 ? 15.914 2.102 16.906 1 96.12 33 GLN B N 1
ATOM 1555 C CA . GLN B 1 33 ? 14.852 2.973 17.391 1 96.12 33 GLN B CA 1
ATOM 1556 C C . GLN B 1 33 ? 13.625 2.9 16.484 1 96.12 33 GLN B C 1
ATOM 1558 O O . GLN B 1 33 ? 13.75 2.844 15.258 1 96.12 33 GLN B O 1
ATOM 1563 N N . TYR B 1 34 ? 12.453 2.961 17.141 1 97.56 34 TYR B N 1
ATOM 1564 C CA . TYR B 1 34 ? 11.188 2.826 16.422 1 97.56 34 TYR B CA 1
ATOM 1565 C C . TYR B 1 34 ? 10.211 3.926 16.812 1 97.56 34 TYR B C 1
ATOM 1567 O O . TYR B 1 34 ? 10.273 4.445 17.938 1 97.56 34 TYR B O 1
ATOM 1575 N N . VAL B 1 35 ? 9.383 4.301 15.883 1 98.19 35 VAL B N 1
ATOM 1576 C CA . VAL B 1 35 ? 8.172 5.059 16.188 1 98.19 35 VAL B CA 1
ATOM 1577 C C . VAL B 1 35 ? 6.941 4.195 15.914 1 98.19 35 VAL B C 1
ATOM 1579 O O . VAL B 1 35 ? 7.008 3.238 15.141 1 98.19 35 VAL B O 1
ATOM 1582 N N . GLN B 1 36 ? 5.898 4.484 16.594 1 97.94 36 GLN B N 1
ATOM 1583 C CA . GLN B 1 36 ? 4.707 3.656 16.438 1 97.94 36 GLN B CA 1
ATOM 1584 C C . GLN B 1 36 ? 3.438 4.473 16.656 1 97.94 36 GLN B C 1
ATOM 1586 O O . GLN B 1 36 ? 3.473 5.531 17.281 1 97.94 36 GLN B O 1
ATOM 1591 N N . ILE B 1 37 ? 2.402 3.975 16.047 1 97.94 37 ILE B N 1
ATOM 1592 C CA . ILE B 1 37 ? 1.071 4.52 16.297 1 97.94 37 ILE B CA 1
ATOM 1593 C C . ILE B 1 37 ? 0.077 3.381 16.516 1 97.94 37 ILE B C 1
ATOM 1595 O O . ILE B 1 37 ? 0.32 2.25 16.078 1 97.94 37 ILE B O 1
ATOM 1599 N N . ASN B 1 38 ? -0.919 3.729 17.266 1 96 38 ASN B N 1
ATOM 1600 C CA . ASN B 1 38 ? -2.07 2.834 17.312 1 96 38 ASN B CA 1
ATOM 1601 C C . ASN B 1 38 ? -3.072 3.146 16.203 1 96 38 ASN B C 1
ATOM 1603 O O . ASN B 1 38 ? -2.693 3.307 15.047 1 96 38 ASN B O 1
ATOM 1607 N N . ARG B 1 39 ? -4.301 3.248 16.5 1 95.75 39 ARG B N 1
ATOM 1608 C CA . ARG B 1 39 ? -5.324 3.432 15.484 1 95.75 39 ARG B CA 1
ATOM 1609 C C . ARG B 1 39 ? -5.07 4.699 14.672 1 95.75 39 ARG B C 1
ATOM 1611 O O . ARG B 1 39 ? -4.867 5.773 15.242 1 95.75 39 ARG B O 1
ATOM 1618 N N . GLY B 1 40 ? -5.031 4.562 13.359 1 97.12 40 GLY B N 1
ATOM 1619 C CA . GLY B 1 40 ? -4.824 5.707 12.492 1 97.12 40 GLY B CA 1
ATOM 1620 C C . GLY B 1 40 ? -4.57 5.32 11.047 1 97.12 40 GLY B C 1
ATOM 1621 O O . GLY B 1 40 ? -5.133 4.34 10.555 1 97.12 40 GLY B O 1
ATOM 1622 N N . MET B 1 41 ? -3.828 6.18 10.352 1 98.12 41 MET B N 1
ATOM 1623 C CA . MET B 1 41 ? -3.598 6.02 8.922 1 98.12 41 MET B CA 1
ATOM 1624 C C . MET B 1 41 ? -2.105 6.055 8.602 1 98.12 41 MET B C 1
ATOM 1626 O O . MET B 1 41 ? -1.373 6.891 9.133 1 98.12 41 MET B O 1
ATOM 1630 N N . VAL B 1 42 ? -1.71 5.113 7.828 1 98.81 42 VAL B N 1
ATOM 1631 C CA . VAL B 1 42 ? -0.378 5.148 7.234 1 98.81 42 VAL B CA 1
ATOM 1632 C C . VAL B 1 42 ? -0.445 5.805 5.855 1 98.81 42 VAL B C 1
ATOM 1634 O O . VAL B 1 42 ? -1.282 5.441 5.027 1 98.81 42 VAL B O 1
ATOM 1637 N N . ILE B 1 43 ? 0.39 6.789 5.621 1 98.88 43 ILE B N 1
ATOM 1638 C CA . ILE B 1 43 ? 0.468 7.477 4.336 1 98.88 43 ILE B CA 1
ATOM 1639 C C . ILE B 1 43 ? 1.833 7.227 3.699 1 98.88 43 ILE B C 1
ATOM 1641 O O . ILE B 1 43 ? 2.855 7.695 4.203 1 98.88 43 ILE B O 1
ATOM 1645 N N . TYR B 1 44 ? 1.848 6.445 2.627 1 98.94 44 TYR B N 1
ATOM 1646 C CA . TYR B 1 44 ? 3.02 6.336 1.766 1 98.94 44 TYR B CA 1
ATOM 1647 C C . TYR B 1 44 ? 3.049 7.469 0.746 1 98.94 44 TYR B C 1
ATOM 1649 O O . TYR B 1 44 ? 2.07 7.699 0.033 1 98.94 44 TYR B O 1
ATOM 1657 N N . ILE B 1 45 ? 4.215 8.133 0.612 1 98.88 45 ILE B N 1
ATOM 1658 C CA . ILE B 1 45 ? 4.156 9.344 -0.2 1 98.88 45 ILE B CA 1
ATOM 1659 C C . ILE B 1 45 ? 5.379 9.414 -1.111 1 98.88 45 ILE B C 1
ATOM 1661 O O . ILE B 1 45 ? 6.488 9.062 -0.699 1 98.88 45 ILE B O 1
ATOM 1665 N N . CYS B 1 46 ? 5.168 9.875 -2.338 1 98.75 46 CYS B N 1
ATOM 1666 C CA . CYS B 1 46 ? 6.184 10.125 -3.355 1 98.75 46 CYS B CA 1
ATOM 1667 C C . CYS B 1 46 ? 5.949 11.469 -4.039 1 98.75 46 CYS B C 1
ATOM 1669 O O . CYS B 1 46 ? 4.836 11.766 -4.473 1 98.75 46 CYS B O 1
ATOM 1671 N N . PHE B 1 47 ? 6.969 12.273 -4.113 1 98.75 47 PHE B N 1
ATOM 1672 C CA . PHE B 1 47 ? 6.922 13.555 -4.812 1 98.75 47 PHE B CA 1
ATOM 1673 C C . PHE B 1 47 ? 7.566 13.445 -6.188 1 98.75 47 PHE B C 1
ATOM 1675 O O . PHE B 1 47 ? 8.555 12.727 -6.363 1 98.75 47 PHE B O 1
ATOM 1682 N N . PHE B 1 48 ? 7.062 14.211 -7.121 1 98.62 48 PHE B N 1
ATOM 1683 C CA . PHE B 1 48 ? 7.582 14.211 -8.484 1 98.62 48 PHE B CA 1
ATOM 1684 C C . PHE B 1 48 ? 8.195 15.562 -8.836 1 98.62 48 PHE B C 1
ATOM 1686 O O . PHE B 1 48 ? 7.984 16.547 -8.117 1 98.62 48 PHE B O 1
ATOM 1693 N N . LYS B 1 49 ? 8.984 15.508 -9.906 1 98.06 49 LYS B N 1
ATOM 1694 C CA . LYS B 1 49 ? 9.555 16.75 -10.422 1 98.06 49 LYS B CA 1
ATOM 1695 C C . LYS B 1 49 ? 8.469 17.781 -10.688 1 98.06 49 LYS B C 1
ATOM 1697 O O . LYS B 1 49 ? 7.41 17.453 -11.227 1 98.06 49 LYS B O 1
ATOM 1702 N N . GLY B 1 50 ? 8.727 19.016 -10.234 1 97.44 50 GLY B N 1
ATOM 1703 C CA . GLY B 1 50 ? 7.773 20.094 -10.43 1 97.44 50 GLY B CA 1
ATOM 1704 C C . GLY B 1 50 ? 6.934 20.375 -9.195 1 97.44 50 GLY B C 1
ATOM 1705 O O . GLY B 1 50 ? 6.309 21.438 -9.102 1 97.44 50 GLY B O 1
ATOM 1706 N N . ALA B 1 51 ? 6.934 19.484 -8.25 1 98 51 ALA B N 1
ATOM 1707 C CA . ALA B 1 51 ? 6.195 19.719 -7.008 1 98 51 ALA B CA 1
ATOM 1708 C C . ALA B 1 51 ? 6.812 20.844 -6.203 1 98 51 ALA B C 1
ATOM 1710 O O . ALA B 1 51 ? 8.039 20.922 -6.066 1 98 51 ALA B O 1
ATOM 1711 N N . THR B 1 52 ? 5.973 21.734 -5.688 1 97.06 52 THR B N 1
ATOM 1712 C CA . THR B 1 52 ? 6.367 22.812 -4.785 1 97.06 52 THR B CA 1
ATOM 1713 C C . THR B 1 52 ? 5.477 22.828 -3.549 1 97.06 52 THR B C 1
ATOM 1715 O O . THR B 1 52 ? 4.492 22.094 -3.471 1 97.06 52 THR B O 1
ATOM 1718 N N . ASP B 1 53 ? 5.852 23.688 -2.689 1 96.62 53 ASP B N 1
ATOM 1719 C CA . ASP B 1 53 ? 5.145 23.719 -1.414 1 96.62 53 ASP B CA 1
ATOM 1720 C C . ASP B 1 53 ? 3.715 24.219 -1.59 1 96.62 53 ASP B C 1
ATOM 1722 O O . ASP B 1 53 ? 2.873 24.031 -0.706 1 96.62 53 ASP B O 1
ATOM 1726 N N . ASP B 1 54 ? 3.416 24.766 -2.719 1 97 54 ASP B N 1
ATOM 1727 C CA . ASP B 1 54 ? 2.092 25.344 -2.949 1 97 54 ASP B CA 1
ATOM 1728 C C . ASP B 1 54 ? 1.026 24.25 -3.006 1 97 54 ASP B C 1
ATOM 1730 O O . ASP B 1 54 ? -0.157 24.516 -2.783 1 97 54 ASP B O 1
ATOM 1734 N N . ILE B 1 55 ? 1.379 23.016 -3.275 1 96.81 55 ILE B N 1
ATOM 1735 C CA . ILE B 1 55 ? 0.416 21.938 -3.451 1 96.81 55 ILE B CA 1
ATOM 1736 C C . ILE B 1 55 ? 0.032 21.359 -2.09 1 96.81 55 ILE B C 1
ATOM 1738 O O . ILE B 1 55 ? -0.99 20.672 -1.961 1 96.81 55 ILE B O 1
ATOM 1742 N N . LEU B 1 56 ? 0.76 21.641 -1.048 1 98.31 56 LEU B N 1
ATOM 1743 C CA . LEU B 1 56 ? 0.71 20.891 0.2 1 98.31 56 LEU B CA 1
ATOM 1744 C C . LEU B 1 56 ? -0.55 21.219 0.99 1 98.31 56 LEU B C 1
ATOM 1746 O O . LEU B 1 56 ? -1.228 20.328 1.498 1 98.31 56 LEU B O 1
ATOM 1750 N N . PRO B 1 57 ? -0.909 22.547 1.086 1 98.12 57 PRO B N 1
ATOM 1751 C CA . PRO B 1 57 ? -2.072 22.859 1.92 1 98.12 57 PRO B CA 1
ATOM 1752 C C . PRO B 1 57 ? -3.34 22.156 1.448 1 98.12 57 PRO B C 1
ATOM 1754 O O . PRO B 1 57 ? -4.027 21.5 2.248 1 98.12 57 PRO B O 1
ATOM 1757 N N . LYS B 1 58 ? -3.623 22.219 0.216 1 97.06 58 LYS B N 1
ATOM 1758 C CA . LYS B 1 58 ? -4.812 21.578 -0.323 1 97.06 58 LYS B CA 1
ATOM 1759 C C . LYS B 1 58 ? -4.715 20.062 -0.205 1 97.06 58 LYS B C 1
ATOM 1761 O O . LYS B 1 58 ? -5.691 19.391 0.137 1 97.06 58 LYS B O 1
ATOM 1766 N N . MET B 1 59 ? -3.613 19.531 -0.48 1 97.75 59 MET B N 1
ATOM 1767 C CA . MET B 1 59 ? -3.377 18.094 -0.419 1 97.75 59 MET B CA 1
ATOM 1768 C C . MET B 1 59 ? -3.592 17.562 0.996 1 97.75 59 MET B C 1
ATOM 1770 O O . MET B 1 59 ? -4.285 16.562 1.191 1 97.75 59 MET B O 1
ATOM 1774 N N . VAL B 1 60 ? -2.996 18.25 1.974 1 98.62 60 VAL B N 1
ATOM 1775 C CA . VAL B 1 60 ? -3.107 17.828 3.371 1 98.62 60 VAL B CA 1
ATOM 1776 C C . VAL B 1 60 ? -4.566 17.906 3.816 1 98.62 60 VAL B C 1
ATOM 1778 O O . VAL B 1 60 ? -5.078 16.969 4.434 1 98.62 60 VAL B O 1
ATOM 1781 N N . SER B 1 61 ? -5.168 19.031 3.457 1 98.06 61 SER B N 1
ATOM 1782 C CA . SER B 1 61 ? -6.582 19.172 3.793 1 98.06 61 SER B CA 1
ATOM 1783 C C . SER B 1 61 ? -7.41 18.047 3.205 1 98.06 61 SER B C 1
ATOM 1785 O O . SER B 1 61 ? -8.242 17.453 3.9 1 98.06 61 SER B O 1
ATOM 1787 N N . THR B 1 62 ? -7.191 17.703 1.974 1 98.25 62 THR B N 1
ATOM 1788 C CA . THR B 1 62 ? -7.93 16.625 1.316 1 98.25 62 THR B CA 1
ATOM 1789 C C . THR B 1 62 ? -7.664 15.289 2.004 1 98.25 62 THR B C 1
ATOM 1791 O O . THR B 1 62 ? -8.602 14.594 2.4 1 98.25 62 THR B O 1
ATOM 1794 N N . LEU B 1 63 ? -6.438 14.922 2.18 1 98.5 63 LEU B N 1
ATOM 1795 C CA . LEU B 1 63 ? -6.062 13.625 2.725 1 98.5 63 LEU B CA 1
ATOM 1796 C C . LEU B 1 63 ? -6.652 13.43 4.117 1 98.5 63 LEU B C 1
ATOM 1798 O O . LEU B 1 63 ? -7.156 12.352 4.438 1 98.5 63 LEU B O 1
ATOM 1802 N N . LEU B 1 64 ? -6.621 14.453 4.965 1 98.06 64 LEU B N 1
ATOM 1803 C CA . LEU B 1 64 ? -6.98 14.312 6.371 1 98.06 64 LEU B CA 1
ATOM 1804 C C . LEU B 1 64 ? -8.492 14.391 6.559 1 98.06 64 LEU B C 1
ATOM 1806 O O . LEU B 1 64 ? -9.016 14.016 7.609 1 98.06 64 LEU B O 1
ATOM 1810 N N . ASN B 1 65 ? -9.18 14.836 5.516 1 97.75 65 ASN B N 1
ATOM 1811 C CA . ASN B 1 65 ? -10.625 14.984 5.641 1 97.75 65 ASN B CA 1
ATOM 1812 C C . ASN B 1 65 ? -11.375 13.859 4.934 1 97.75 65 ASN B C 1
ATOM 1814 O O . ASN B 1 65 ? -12.586 13.711 5.098 1 97.75 65 ASN B O 1
ATOM 1818 N N . LEU B 1 66 ? -10.727 13.055 4.121 1 98.38 66 LEU B N 1
ATOM 1819 C CA . LEU B 1 66 ? -11.375 11.914 3.488 1 98.38 66 LEU B CA 1
ATOM 1820 C C . LEU B 1 66 ? -11.898 10.938 4.535 1 98.38 66 LEU B C 1
ATOM 1822 O O . LEU B 1 66 ? -11.211 10.648 5.52 1 98.38 66 LEU B O 1
ATOM 1826 N N . ARG B 1 67 ? -13.031 10.453 4.348 1 98.12 67 ARG B N 1
ATOM 1827 C CA . ARG B 1 67 ? -13.648 9.539 5.305 1 98.12 67 ARG B CA 1
ATOM 1828 C C . ARG B 1 67 ? -13.25 8.094 5.012 1 98.12 67 ARG B C 1
ATOM 1830 O O . ARG B 1 67 ? -14.062 7.305 4.523 1 98.12 67 ARG B O 1
ATOM 1837 N N . LEU B 1 68 ? -12.094 7.785 5.402 1 97.75 68 LEU B N 1
ATOM 1838 C CA . LEU B 1 68 ? -11.523 6.477 5.098 1 97.75 68 LEU B CA 1
ATOM 1839 C C . LEU B 1 68 ? -11.453 5.613 6.352 1 97.75 68 LEU B C 1
ATOM 1841 O O . LEU B 1 68 ? -11.102 4.434 6.281 1 97.75 68 LEU B O 1
ATOM 1845 N N . CYS B 1 69 ? -11.711 6.172 7.5 1 96.12 69 CYS B N 1
ATOM 1846 C CA . CYS B 1 69 ? -11.719 5.43 8.758 1 96.12 69 CYS B CA 1
ATOM 1847 C C . CYS B 1 69 ? -13.117 4.934 9.094 1 96.12 69 CYS B C 1
ATOM 1849 O O . CYS B 1 69 ? -14.109 5.496 8.617 1 96.12 69 CYS B O 1
ATOM 1851 N N . GLU B 1 70 ? -13.055 3.877 9.898 1 93.31 70 GLU B N 1
ATOM 1852 C CA . GLU B 1 70 ? -14.336 3.283 10.258 1 93.31 70 GLU B CA 1
ATOM 1853 C C . GLU B 1 70 ? -14.539 3.26 11.766 1 93.31 70 GLU B C 1
ATOM 1855 O O . GLU B 1 70 ? -13.664 2.801 12.508 1 93.31 70 GLU B O 1
ATOM 1860 N N . LEU B 1 71 ? -15.703 3.723 12.234 1 92.5 71 LEU B N 1
ATOM 1861 C CA . LEU B 1 71 ? -16.109 3.586 13.633 1 92.5 71 LEU B CA 1
ATOM 1862 C C . LEU B 1 71 ? -16.688 2.201 13.891 1 92.5 71 LEU B C 1
ATOM 1864 O O . LEU B 1 71 ? -17.062 1.488 12.953 1 92.5 71 LEU B O 1
ATOM 1868 N N . PRO B 1 72 ? -16.766 1.86 15.148 1 89.75 72 PRO B N 1
ATOM 1869 C CA . PRO B 1 72 ? -17.391 0.575 15.469 1 89.75 72 PRO B CA 1
ATOM 1870 C C . PRO B 1 72 ? -18.797 0.457 14.906 1 89.75 72 PRO B C 1
ATOM 1872 O O . PRO B 1 72 ? -19.25 -0.643 14.57 1 89.75 72 PRO B O 1
ATOM 1875 N N . SER B 1 73 ? -19.531 1.566 14.758 1 91.88 73 SER B N 1
ATOM 1876 C CA . SER B 1 73 ? -20.891 1.59 14.242 1 91.88 73 SER B CA 1
ATOM 1877 C C . SER B 1 73 ? -20.922 1.297 12.742 1 91.88 73 SER B C 1
ATOM 1879 O O . SER B 1 73 ? -21.984 1.046 12.172 1 91.88 73 SER B O 1
ATOM 1881 N N . GLY B 1 74 ? -19.766 1.376 12.125 1 89.94 74 GLY B N 1
ATOM 1882 C CA . GLY B 1 74 ? -19.703 1.203 10.68 1 89.94 74 GLY B CA 1
ATOM 1883 C C . GLY B 1 74 ? -19.672 2.518 9.922 1 89.94 74 GLY B C 1
ATOM 1884 O O . GLY B 1 74 ? -19.406 2.539 8.719 1 89.94 74 GLY B O 1
ATOM 1885 N N . LYS B 1 75 ? -19.891 3.523 10.711 1 94.94 75 LYS B N 1
ATOM 1886 C CA . LYS B 1 75 ? -19.875 4.848 10.094 1 94.94 75 LYS B CA 1
ATOM 1887 C C . LYS B 1 75 ? -18.453 5.234 9.672 1 94.94 75 LYS B C 1
ATOM 1889 O O . LYS B 1 75 ? -17.5 5.027 10.422 1 94.94 75 LYS B O 1
ATOM 1894 N N . ARG B 1 76 ? -18.359 5.805 8.438 1 96 76 ARG B N 1
ATOM 1895 C CA . ARG B 1 76 ? -17.078 6.27 7.938 1 96 76 ARG B CA 1
ATOM 1896 C C . ARG B 1 76 ? -16.797 7.699 8.383 1 96 76 ARG B C 1
ATOM 1898 O O . ARG B 1 76 ? -17.672 8.562 8.312 1 96 76 ARG B O 1
ATOM 1905 N N . VAL B 1 77 ? -15.602 7.934 8.883 1 96.88 77 VAL B N 1
ATOM 1906 C CA . VAL B 1 77 ? -15.172 9.25 9.336 1 96.88 77 VAL B CA 1
ATOM 1907 C C . VAL B 1 77 ? -13.742 9.516 8.875 1 96.88 77 VAL B C 1
ATOM 1909 O O . VAL B 1 77 ? -13.047 8.609 8.414 1 96.88 77 VAL B O 1
ATOM 1912 N N . SER B 1 78 ? -13.359 10.789 8.938 1 97.19 78 SER B N 1
ATOM 1913 C CA . SER B 1 78 ? -11.977 11.141 8.625 1 97.19 78 SER B CA 1
ATOM 1914 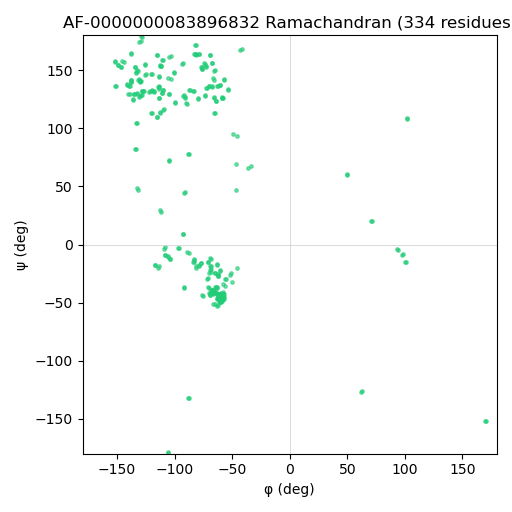C C . SER B 1 78 ? -11.047 10.844 9.789 1 97.19 78 SER B C 1
ATOM 1916 O O . SER B 1 78 ? -11.508 10.586 10.906 1 97.19 78 SER B O 1
ATOM 1918 N N . VAL B 1 79 ? -9.789 10.82 9.492 1 96.75 79 VAL B N 1
ATOM 1919 C CA . VAL B 1 79 ? -8.812 10.586 10.555 1 96.75 79 VAL B CA 1
ATOM 1920 C C . VAL B 1 79 ? -8.891 11.711 11.586 1 96.75 79 VAL B C 1
ATOM 1922 O O . VAL B 1 79 ? -8.625 11.492 12.773 1 96.75 79 VAL B O 1
ATOM 1925 N N . LEU B 1 80 ? -9.32 12.914 11.211 1 94.88 80 LEU B N 1
ATOM 1926 C CA . LEU B 1 80 ? -9.508 14.039 12.125 1 94.88 80 LEU B CA 1
ATOM 1927 C C . LEU B 1 80 ? -10.711 13.797 13.031 1 94.88 80 LEU B C 1
ATOM 1929 O O . LEU B 1 80 ? -10.648 14.078 14.234 1 94.88 80 LEU B O 1
ATOM 1933 N N . GLU B 1 81 ? -11.758 13.188 12.516 1 91.94 81 GLU B N 1
ATOM 1934 C CA . GLU B 1 81 ? -12.984 12.914 13.258 1 91.94 81 GLU B CA 1
ATOM 1935 C C . GLU B 1 81 ? -12.844 11.664 14.109 1 91.94 81 GLU B C 1
ATOM 1937 O O . GLU B 1 81 ? -13.539 11.516 15.117 1 91.94 81 GLU B O 1
ATOM 1942 N N . LEU B 1 82 ? -11.898 10.82 13.828 1 88.5 82 LEU B N 1
ATOM 1943 C CA . LEU B 1 82 ? -11.695 9.531 14.484 1 88.5 82 LEU B CA 1
ATOM 1944 C C . LEU B 1 82 ? -11.336 9.727 15.953 1 88.5 82 LEU B C 1
ATOM 1946 O O . LEU B 1 82 ? -12.008 9.195 16.844 1 88.5 82 LEU B O 1
ATOM 1950 N N . PRO B 1 83 ? -10.547 10.758 16.406 1 85.88 83 PRO B N 1
ATOM 1951 C CA . PRO B 1 83 ? -9.258 11.211 15.883 1 85.88 83 PRO B CA 1
ATOM 1952 C C . PRO B 1 83 ? -8.195 10.117 15.898 1 85.88 83 PRO B C 1
ATOM 1954 O O . PRO B 1 83 ? -7.934 9.523 16.953 1 85.88 83 PRO B O 1
ATOM 1957 N N . GLY B 1 84 ? -7.555 9.805 14.859 1 92.38 84 GLY B N 1
ATOM 1958 C CA . GLY B 1 84 ? -6.508 8.812 14.695 1 92.38 84 GLY B CA 1
ATOM 1959 C C . GLY B 1 84 ? -5.145 9.422 14.438 1 92.38 84 GLY B C 1
ATOM 1960 O O . GLY B 1 84 ? -5.035 10.602 14.109 1 92.38 84 GLY B O 1
ATOM 1961 N N . SER B 1 85 ? -4.145 8.664 14.695 1 97.38 85 SER B N 1
ATOM 1962 C CA . SER B 1 85 ? -2.76 9.078 14.477 1 97.38 85 SER B CA 1
ATOM 1963 C C . SER B 1 85 ? -2.346 8.875 13.023 1 97.38 85 SER B C 1
ATOM 1965 O O . SER B 1 85 ? -3.064 8.242 12.25 1 97.38 85 SER B O 1
ATOM 1967 N N . LEU B 1 86 ? -1.226 9.516 12.641 1 98.44 86 LEU B N 1
ATOM 1968 C CA . LEU B 1 86 ? -0.664 9.367 11.305 1 98.44 86 LEU B CA 1
ATOM 1969 C C . LEU B 1 86 ? 0.751 8.805 11.367 1 98.44 86 LEU B C 1
ATOM 1971 O O . LEU B 1 86 ? 1.556 9.227 12.195 1 98.44 86 LEU B O 1
ATOM 1975 N N . LEU B 1 87 ? 0.99 7.855 10.57 1 98.81 87 LEU B N 1
ATOM 1976 C CA . LEU B 1 87 ? 2.355 7.453 10.25 1 98.81 87 LEU B CA 1
ATOM 1977 C C . LEU B 1 87 ? 2.68 7.754 8.789 1 98.81 87 LEU B C 1
ATOM 1979 O O . LEU B 1 87 ? 2.084 7.164 7.883 1 98.81 87 LEU B O 1
ATOM 1983 N N . ILE B 1 88 ? 3.584 8.68 8.555 1 98.94 88 ILE B N 1
ATOM 1984 C CA . ILE B 1 88 ? 3.953 9.102 7.207 1 98.94 88 ILE B CA 1
ATOM 1985 C C . ILE B 1 88 ? 5.25 8.414 6.789 1 98.94 88 ILE B C 1
ATOM 1987 O O . ILE B 1 88 ? 6.27 8.523 7.473 1 98.94 88 ILE B O 1
ATOM 1991 N N . VAL B 1 89 ? 5.223 7.703 5.703 1 98.88 89 VAL B N 1
ATOM 1992 C CA . VAL B 1 89 ? 6.332 6.875 5.234 1 98.88 89 VAL B CA 1
ATOM 1993 C C . VAL B 1 89 ? 6.766 7.34 3.844 1 98.88 89 VAL B C 1
ATOM 1995 O O . VAL B 1 89 ? 6.031 7.18 2.869 1 98.88 89 VAL B O 1
ATOM 1998 N N . PRO B 1 90 ? 7.992 7.906 3.705 1 98.69 90 PRO B N 1
ATOM 1999 C CA . PRO B 1 90 ? 8.461 8.242 2.357 1 98.69 90 PRO B CA 1
ATOM 2000 C C . PRO B 1 90 ? 8.68 7.004 1.486 1 98.69 90 PRO B C 1
ATOM 2002 O O . PRO B 1 90 ? 9.375 6.07 1.896 1 98.69 90 PRO B O 1
ATOM 2005 N N . GLN B 1 91 ? 8.07 6.988 0.339 1 98.5 91 GLN B N 1
ATOM 2006 C CA . GLN B 1 91 ? 8.188 5.887 -0.61 1 98.5 91 GLN B CA 1
ATOM 2007 C C . GLN B 1 91 ? 8.438 6.402 -2.025 1 98.5 91 GLN B C 1
ATOM 2009 O O . GLN B 1 91 ? 7.523 6.422 -2.854 1 98.5 91 GLN B O 1
ATOM 2014 N N . ALA B 1 92 ? 9.648 6.703 -2.307 1 98.31 92 ALA B N 1
ATOM 2015 C CA . ALA B 1 92 ? 10.023 7.168 -3.639 1 98.31 92 ALA B CA 1
ATOM 2016 C C . ALA B 1 92 ? 9.711 6.117 -4.695 1 98.31 92 ALA B C 1
ATOM 2018 O O . ALA B 1 92 ? 9.438 6.449 -5.852 1 98.31 92 ALA B O 1
ATOM 2019 N N . THR B 1 93 ? 9.609 4.922 -4.297 1 98.31 93 THR B N 1
ATOM 2020 C CA . THR B 1 93 ? 9.406 3.803 -5.211 1 98.31 93 THR B CA 1
ATOM 2021 C C . THR B 1 93 ? 8.016 3.859 -5.84 1 98.31 93 THR B C 1
ATOM 2023 O O . THR B 1 93 ? 7.789 3.289 -6.906 1 98.31 93 THR B O 1
ATOM 2026 N N . LEU B 1 94 ? 7.094 4.582 -5.266 1 98.31 94 LEU B N 1
ATOM 2027 C CA . LEU B 1 94 ? 5.766 4.785 -5.832 1 98.31 94 LEU B CA 1
ATOM 2028 C C . LEU B 1 94 ? 5.855 5.527 -7.164 1 98.31 94 LEU B C 1
ATOM 2030 O O . LEU B 1 94 ? 4.895 5.539 -7.938 1 98.31 94 LEU B O 1
ATOM 2034 N N . GLY B 1 95 ? 6.949 6.152 -7.43 1 97.94 95 GLY B N 1
ATOM 2035 C CA . GLY B 1 95 ? 7.141 6.871 -8.68 1 97.94 95 GLY B CA 1
ATOM 2036 C C . GLY B 1 95 ? 7.793 6.027 -9.758 1 97.94 95 GLY B C 1
ATOM 2037 O O . GLY B 1 95 ? 8.148 6.535 -10.828 1 97.94 95 GLY B O 1
ATOM 2038 N N . GLY B 1 96 ? 7.93 4.801 -9.531 1 97.81 96 GLY B N 1
ATOM 2039 C CA . GLY B 1 96 ? 8.656 3.928 -10.438 1 97.81 96 GLY B CA 1
ATOM 2040 C C . GLY B 1 96 ? 7.867 3.576 -11.688 1 97.81 96 GLY B C 1
ATOM 2041 O O . GLY B 1 96 ? 6.641 3.463 -11.641 1 97.81 96 GLY B O 1
ATOM 2042 N N . LYS B 1 97 ? 8.633 3.334 -12.719 1 97.06 97 LYS B N 1
ATOM 2043 C CA . LYS B 1 97 ? 8.117 2.775 -13.961 1 97.06 97 LYS B CA 1
ATOM 2044 C C . LYS B 1 97 ? 8.945 1.571 -14.414 1 97.06 97 LYS B C 1
ATOM 2046 O O . LYS B 1 97 ? 10.172 1.585 -14.312 1 97.06 97 LYS B O 1
ATOM 2051 N N . ALA B 1 98 ? 8.219 0.634 -14.906 1 97.06 98 ALA B N 1
ATOM 2052 C CA . ALA B 1 98 ? 8.906 -0.578 -15.344 1 97.06 98 ALA B CA 1
ATOM 2053 C C . ALA B 1 98 ? 9.688 -0.332 -16.625 1 97.06 98 ALA B C 1
ATOM 2055 O O . ALA B 1 98 ? 9.195 0.323 -17.547 1 97.06 98 ALA B O 1
ATOM 2056 N N . LYS B 1 99 ? 10.883 -0.777 -16.688 1 96.75 99 LYS B N 1
ATOM 2057 C CA . LYS B 1 99 ? 11.75 -0.885 -17.859 1 96.75 99 LYS B CA 1
ATOM 2058 C C . LYS B 1 99 ? 12.422 -2.256 -17.922 1 96.75 99 LYS B C 1
ATOM 2060 O O . LYS B 1 99 ? 13.398 -2.51 -17.203 1 96.75 99 LYS B O 1
ATOM 2065 N N . GLY B 1 100 ? 11.852 -3.07 -18.875 1 96.38 100 GLY B N 1
ATOM 2066 C CA . GLY B 1 100 ? 12.242 -4.469 -18.781 1 96.38 100 GLY B CA 1
ATOM 2067 C C . GLY B 1 100 ? 11.836 -5.113 -17.469 1 96.38 100 GLY B C 1
ATOM 2068 O O . GLY B 1 100 ? 10.664 -5.059 -17.078 1 96.38 100 GLY B O 1
ATOM 2069 N N . LYS B 1 101 ? 12.859 -5.73 -16.797 1 97.44 101 LYS B N 1
ATOM 2070 C CA . LYS B 1 101 ? 12.5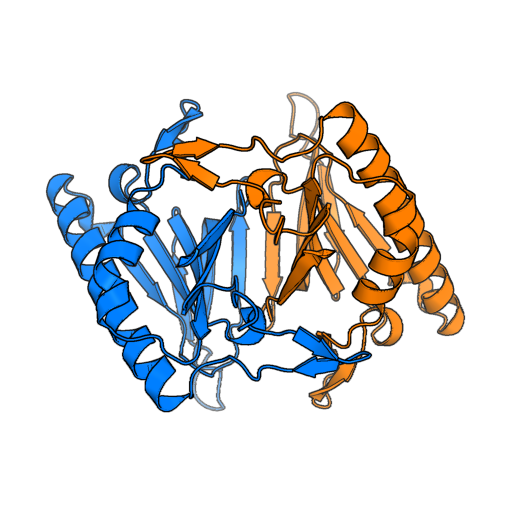86 -6.379 -15.516 1 97.44 101 LYS B CA 1
ATOM 2071 C C . LYS B 1 101 ? 12.914 -5.457 -14.352 1 97.44 101 LYS B C 1
ATOM 2073 O O . LYS B 1 101 ? 12.68 -5.801 -13.188 1 97.44 101 LYS B O 1
ATOM 2078 N N . GLY B 1 102 ? 13.43 -4.309 -14.719 1 97.56 102 GLY B N 1
ATOM 2079 C CA . GLY B 1 102 ? 13.812 -3.365 -13.68 1 97.56 102 GLY B CA 1
ATOM 2080 C C . GLY B 1 102 ? 12.859 -2.191 -13.562 1 97.56 102 GLY B C 1
ATOM 2081 O O . GLY B 1 102 ? 11.836 -2.141 -14.25 1 97.56 102 GLY B O 1
ATOM 2082 N N . MET B 1 103 ? 13.211 -1.305 -12.617 1 97.31 103 MET B N 1
ATOM 2083 C CA . MET B 1 103 ? 12.438 -0.09 -12.391 1 97.31 103 MET B CA 1
ATOM 2084 C C . MET B 1 103 ? 13.289 1.153 -12.617 1 97.31 103 MET B C 1
ATOM 2086 O O . MET B 1 103 ? 14.492 1.142 -12.344 1 97.31 103 MET B O 1
ATOM 2090 N N . GLN B 1 104 ? 12.617 2.15 -13.102 1 98.06 104 GLN B N 1
ATOM 2091 C CA . GLN B 1 104 ? 13.25 3.463 -13.211 1 98.06 104 GLN B CA 1
ATOM 2092 C C . GLN B 1 104 ? 12.414 4.535 -12.516 1 98.06 104 GLN B C 1
ATOM 2094 O O . GLN B 1 104 ? 11.195 4.406 -12.414 1 98.06 104 GLN B O 1
ATOM 2099 N N . TYR B 1 105 ? 13.062 5.613 -12.086 1 97.81 105 TYR B N 1
ATOM 2100 C CA . TYR B 1 105 ? 12.422 6.621 -11.25 1 97.81 105 TYR B CA 1
ATOM 2101 C C . TYR B 1 105 ? 12.695 8.023 -11.789 1 97.81 105 TYR B C 1
ATOM 2103 O O . TYR B 1 105 ? 12.93 8.953 -11.016 1 97.81 105 TYR B O 1
ATOM 2111 N N . HIS B 1 106 ? 12.531 8.195 -12.984 1 97.5 106 HIS B N 1
ATOM 2112 C CA . HIS B 1 106 ? 12.969 9.398 -13.688 1 97.5 106 HIS B CA 1
ATOM 2113 C C . HIS B 1 106 ? 12.102 10.602 -13.305 1 97.5 106 HIS B C 1
ATOM 2115 O O . HIS B 1 106 ? 12.57 11.734 -13.344 1 97.5 106 HIS B O 1
ATOM 2121 N N . ASN B 1 107 ? 10.953 10.383 -12.984 1 97.31 107 ASN B N 1
ATOM 2122 C CA . ASN B 1 107 ? 10.047 11.5 -12.742 1 97.31 107 ASN B CA 1
ATOM 2123 C C . ASN B 1 107 ? 10.094 11.953 -11.289 1 97.31 107 ASN B C 1
ATOM 2125 O O . ASN B 1 107 ? 9.484 12.961 -10.93 1 97.31 107 ASN B O 1
ATOM 2129 N N . ASN B 1 108 ? 10.773 11.273 -10.461 1 98.31 108 ASN B N 1
ATOM 2130 C CA . ASN B 1 108 ? 10.859 11.625 -9.055 1 98.31 108 ASN B CA 1
ATOM 2131 C C . ASN B 1 108 ? 11.586 12.953 -8.844 1 98.31 108 ASN B C 1
ATOM 2133 O O . ASN B 1 108 ? 12.492 13.289 -9.602 1 98.31 108 ASN B O 1
ATOM 2137 N N . ILE B 1 109 ? 11.25 13.594 -7.895 1 98.44 109 ILE B N 1
ATOM 2138 C CA . ILE B 1 109 ? 11.914 14.82 -7.473 1 98.44 109 ILE B CA 1
ATOM 2139 C C . ILE B 1 109 ? 13.312 14.5 -6.941 1 98.44 109 ILE B C 1
ATOM 2141 O O . ILE B 1 109 ? 13.602 13.352 -6.605 1 98.44 109 ILE B O 1
ATOM 2145 N N . SER B 1 110 ? 14.18 15.5 -6.844 1 98.25 110 SER B N 1
ATOM 2146 C CA . SER B 1 110 ? 15.5 15.281 -6.27 1 98.25 110 SER B CA 1
ATOM 2147 C C . SER B 1 110 ? 15.414 14.969 -4.781 1 98.25 110 SER B C 1
ATOM 2149 O O . SER B 1 110 ? 14.445 15.352 -4.117 1 98.25 110 SER B O 1
ATOM 2151 N N . LYS B 1 111 ? 16.438 14.297 -4.285 1 97.81 111 LYS B N 1
ATOM 2152 C CA . LYS B 1 111 ? 16.469 13.953 -2.867 1 97.81 111 LYS B CA 1
ATOM 2153 C C . LYS B 1 111 ? 16.375 15.203 -1.995 1 97.81 111 LYS B C 1
ATOM 2155 O O . LYS B 1 111 ? 15.641 15.227 -1.006 1 97.81 111 LYS B O 1
ATOM 2160 N N . GLU B 1 112 ? 17.078 16.203 -2.367 1 97.88 112 GLU B N 1
ATOM 2161 C CA . GLU B 1 112 ? 17.141 17.453 -1.597 1 97.88 112 GLU B CA 1
ATOM 2162 C C . GLU B 1 112 ? 15.773 18.141 -1.571 1 97.88 112 GLU B C 1
ATOM 2164 O O . GLU B 1 112 ? 15.258 18.469 -0.5 1 97.88 112 GLU B O 1
ATOM 2169 N N . ASP B 1 113 ? 15.203 18.312 -2.73 1 98.38 113 ASP B N 1
ATOM 2170 C CA . ASP B 1 113 ? 13.906 18.969 -2.82 1 98.38 113 ASP B CA 1
ATOM 2171 C C . ASP B 1 113 ? 12.812 18.125 -2.182 1 98.38 113 ASP B C 1
ATOM 2173 O O . ASP B 1 113 ? 11.898 18.656 -1.538 1 98.38 113 ASP B O 1
ATOM 2177 N N . GLY B 1 114 ? 12.906 16.875 -2.387 1 98.56 114 GLY B N 1
ATOM 2178 C CA . GLY B 1 114 ? 11.945 15.961 -1.785 1 98.56 114 GLY B CA 1
ATOM 2179 C C . GLY B 1 114 ? 11.953 16 -0.269 1 98.56 114 GLY B C 1
ATOM 2180 O O . GLY B 1 114 ? 10.891 15.984 0.364 1 98.56 114 GLY B O 1
ATOM 2181 N N . LEU B 1 115 ? 13.148 16.047 0.293 1 98.5 115 LEU B N 1
ATOM 2182 C CA . LEU B 1 115 ? 13.289 16.109 1.744 1 98.5 115 LEU B CA 1
ATOM 2183 C C . LEU B 1 115 ? 12.633 17.375 2.291 1 98.5 115 LEU B C 1
ATOM 2185 O O . LEU B 1 115 ? 11.945 17.328 3.316 1 98.5 115 LEU B O 1
ATOM 2189 N N . LYS B 1 116 ? 12.836 18.484 1.628 1 98.62 116 LYS B N 1
ATOM 2190 C CA . LYS B 1 116 ? 12.227 19.75 2.045 1 98.62 116 LYS B CA 1
ATOM 2191 C C . LYS B 1 116 ? 10.703 19.656 2.02 1 98.62 116 LYS B C 1
ATOM 2193 O O . LYS B 1 116 ? 10.039 20.047 2.98 1 98.62 116 LYS B O 1
ATOM 2198 N N . LEU B 1 117 ? 10.18 19.156 0.904 1 98.75 117 LEU B N 1
ATOM 2199 C CA . LEU B 1 117 ? 8.734 19.016 0.774 1 98.75 117 LEU B CA 1
ATOM 2200 C C . LEU B 1 117 ? 8.18 18.031 1.802 1 98.75 117 LEU B C 1
ATOM 2202 O O . LEU B 1 117 ? 7.109 18.266 2.369 1 98.75 117 LEU B O 1
ATOM 2206 N N . TYR B 1 118 ? 8.953 17.047 2.023 1 98.81 118 TYR B N 1
ATOM 2207 C CA . TYR B 1 118 ? 8.562 16.031 2.996 1 98.81 118 TYR B CA 1
ATOM 2208 C C . TYR B 1 118 ? 8.438 16.625 4.391 1 98.81 118 TYR B C 1
ATOM 2210 O O . TYR B 1 118 ? 7.441 16.406 5.086 1 98.81 118 TYR B O 1
ATOM 2218 N N . SER B 1 119 ? 9.359 17.359 4.762 1 98.81 119 SER B N 1
ATOM 2219 C CA . SER B 1 119 ? 9.352 18.031 6.062 1 98.81 119 SER B CA 1
ATOM 2220 C C . SER B 1 119 ? 8.164 18.984 6.188 1 98.81 119 SER B C 1
ATOM 2222 O O . SER B 1 119 ? 7.492 19.016 7.219 1 98.81 119 SER B O 1
ATOM 2224 N N . SER B 1 120 ? 7.977 19.75 5.137 1 98.81 120 SER B N 1
ATOM 2225 C CA . SER B 1 120 ? 6.852 20.672 5.133 1 98.81 120 SER B CA 1
ATOM 2226 C C . SER B 1 120 ? 5.52 19.938 5.223 1 98.81 120 SER B C 1
ATOM 2228 O O . SER B 1 120 ? 4.598 20.391 5.906 1 98.81 120 SER B O 1
ATOM 2230 N N . PHE B 1 121 ? 5.387 18.875 4.508 1 98.88 121 PHE B N 1
ATOM 2231 C CA . PHE B 1 121 ? 4.184 18.047 4.527 1 98.88 121 PHE B CA 1
ATOM 2232 C C . PHE B 1 121 ? 3.893 17.547 5.941 1 98.88 121 PHE B C 1
ATOM 2234 O O . PHE B 1 121 ? 2.762 17.656 6.418 1 98.88 121 PHE B O 1
ATOM 2241 N N . ILE B 1 122 ? 4.918 17.031 6.617 1 98.81 122 ILE B N 1
ATOM 2242 C CA . ILE B 1 122 ? 4.781 16.531 7.98 1 98.81 122 ILE B CA 1
ATOM 2243 C C . ILE B 1 122 ? 4.312 17.656 8.898 1 98.81 122 ILE B C 1
ATOM 2245 O O . ILE B 1 122 ? 3.383 17.469 9.688 1 98.81 122 ILE B O 1
ATOM 2249 N N . SER B 1 123 ? 4.977 18.781 8.812 1 98.62 123 SER B N 1
ATOM 2250 C CA . SER B 1 123 ? 4.652 19.906 9.664 1 98.62 123 SER B CA 1
ATOM 2251 C C . SER B 1 123 ? 3.197 20.328 9.492 1 98.62 123 SER B C 1
ATOM 2253 O O . SER B 1 123 ? 2.51 20.625 10.477 1 98.62 123 SER B O 1
ATOM 2255 N N . LEU B 1 124 ? 2.758 20.359 8.266 1 98.56 124 LEU B N 1
ATOM 2256 C CA . LEU B 1 124 ? 1.379 20.75 7.992 1 98.56 124 LEU B CA 1
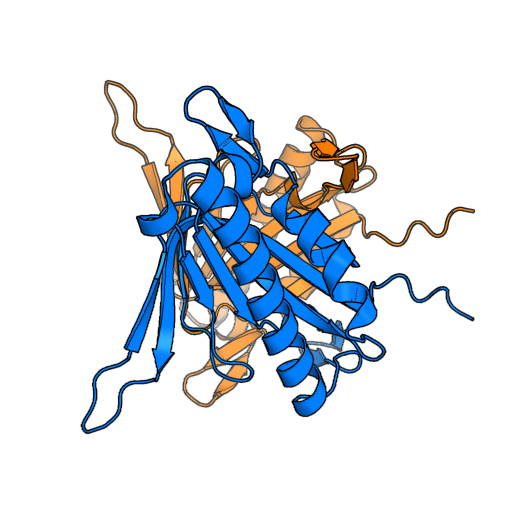ATOM 2257 C C . LEU B 1 124 ? 0.401 19.719 8.531 1 98.56 124 LEU B C 1
ATOM 2259 O O . LEU B 1 124 ? -0.647 20.062 9.078 1 98.56 124 LEU B O 1
ATOM 2263 N N . CYS B 1 125 ? 0.696 18.438 8.359 1 98.44 125 CYS B N 1
ATOM 2264 C CA . CYS B 1 125 ? -0.138 17.391 8.93 1 98.44 125 CYS B CA 1
ATOM 2265 C C . CYS B 1 125 ? -0.237 17.531 10.445 1 98.44 125 CYS B C 1
ATOM 2267 O O . CYS B 1 125 ? -1.318 17.391 11.016 1 98.44 125 CYS B O 1
ATOM 2269 N N . GLU B 1 126 ? 0.903 17.797 11.109 1 97.31 126 GLU B N 1
ATOM 2270 C CA . GLU B 1 126 ? 0.939 17.969 12.555 1 97.31 126 GLU B CA 1
ATOM 2271 C C . GLU B 1 126 ? 0.042 19.125 13 1 97.31 126 GLU B C 1
ATOM 2273 O O . GLU B 1 126 ? -0.735 18.984 13.945 1 97.31 126 GLU B O 1
ATOM 2278 N N . LYS B 1 127 ? 0.204 20.156 12.305 1 96.31 127 LYS B N 1
ATOM 2279 C CA . LYS B 1 127 ? -0.576 21.344 12.641 1 96.31 127 LYS B CA 1
ATOM 2280 C C . LYS B 1 127 ? -2.072 21.062 12.547 1 96.31 127 LYS B C 1
ATOM 2282 O O . LYS B 1 127 ? -2.828 21.391 13.469 1 96.31 127 LYS B O 1
ATOM 2287 N N . GLU B 1 128 ? -2.475 20.438 11.461 1 95.31 128 GLU B N 1
ATOM 2288 C CA . GLU B 1 128 ? -3.896 20.188 11.242 1 95.31 128 GLU B CA 1
ATOM 2289 C C . GLU B 1 128 ? -4.426 19.156 12.234 1 95.31 128 GLU B C 1
ATOM 2291 O O . GLU B 1 128 ? -5.52 19.312 12.781 1 95.31 128 GLU B O 1
ATOM 2296 N N . LEU B 1 129 ? -3.684 18.094 12.469 1 94.31 129 LEU B N 1
ATOM 2297 C CA . LEU B 1 129 ? -4.121 17.031 13.359 1 94.31 129 LEU B CA 1
ATOM 2298 C C . LEU B 1 129 ? -4.199 17.516 14.797 1 94.31 129 LEU B C 1
ATOM 2300 O O . LEU B 1 129 ? -5.137 17.188 15.523 1 94.31 129 LEU B O 1
ATOM 2304 N N . MET B 1 130 ? -3.236 18.328 15.211 1 90.12 130 MET B N 1
ATOM 2305 C CA . MET B 1 130 ? -3.213 18.859 16.578 1 90.12 130 MET B CA 1
ATOM 2306 C C . MET B 1 130 ? -4.359 19.844 16.797 1 90.12 130 MET B C 1
ATOM 2308 O O . MET B 1 130 ? -4.957 19.875 17.875 1 90.12 130 MET B O 1
ATOM 2312 N N . ALA B 1 131 ? -4.617 20.625 15.812 1 91.06 131 ALA B N 1
ATOM 2313 C CA . ALA B 1 131 ? -5.738 21.547 15.906 1 91.06 131 ALA B CA 1
ATOM 2314 C C . ALA B 1 131 ? -7.055 20.797 16.094 1 91.06 131 ALA B C 1
ATOM 2316 O O . ALA B 1 131 ? -7.867 21.172 16.953 1 91.06 131 ALA B O 1
ATOM 2317 N N . ALA B 1 132 ? -7.262 19.75 15.406 1 88.25 132 ALA B N 1
ATOM 2318 C CA . ALA B 1 132 ? -8.484 18.953 15.492 1 88.25 132 ALA B CA 1
ATOM 2319 C C . ALA B 1 132 ? -8.57 18.219 16.828 1 88.25 132 ALA B C 1
ATOM 2321 O O . ALA B 1 132 ? -9.641 18.125 17.422 1 88.25 132 ALA B O 1
ATOM 2322 N N . ALA B 1 133 ? -7.473 17.672 17.281 1 84.25 133 ALA B N 1
ATOM 2323 C CA . ALA B 1 133 ? -7.43 16.938 18.547 1 84.25 133 ALA B CA 1
ATOM 2324 C C . ALA B 1 133 ? -7.727 17.859 19.719 1 84.25 133 ALA B C 1
ATOM 2326 O O . ALA B 1 133 ? -8.344 17.438 20.703 1 84.25 133 ALA B O 1
ATOM 2327 N N . GLY B 1 134 ? -7.199 18.984 19.641 1 81.62 134 GLY B N 1
ATOM 2328 C CA . GLY B 1 134 ? -7.484 19.969 20.688 1 81.62 134 GLY B CA 1
ATOM 2329 C C . GLY B 1 134 ? -8.961 20.266 20.828 1 81.62 134 GLY B C 1
ATOM 2330 O O . GLY B 1 134 ? -9.453 20.453 21.953 1 81.62 134 GLY B O 1
ATOM 2331 N N . GLU B 1 135 ? -9.656 20.234 19.797 1 81.06 135 GLU B N 1
ATOM 2332 C CA . GLU B 1 135 ? -11.094 20.5 19.812 1 81.06 135 GLU B CA 1
ATOM 2333 C C . GLU B 1 135 ? -11.852 19.375 20.5 1 81.06 135 GLU B C 1
ATOM 2335 O O . GLU B 1 135 ? -12.922 19.578 21.062 1 81.06 135 GLU B O 1
ATOM 2340 N N . THR B 1 136 ? -11.242 18.203 20.5 1 77.38 136 THR B N 1
ATOM 2341 C CA . THR B 1 136 ? -11.922 17.047 21.062 1 77.38 136 THR B CA 1
ATOM 2342 C C . THR B 1 136 ? -11.297 16.641 22.391 1 77.38 136 THR B C 1
ATOM 2344 O O . THR B 1 136 ? -11.766 15.695 23.031 1 77.38 136 THR B O 1
ATOM 2347 N N . GLY B 1 137 ? -10.25 17.328 22.797 1 77.38 137 GLY B N 1
ATOM 2348 C CA . GLY B 1 137 ? -9.57 17.016 24.047 1 77.38 137 GLY B CA 1
ATOM 2349 C C . GLY B 1 137 ? -8.797 15.719 24.016 1 77.38 137 GLY B C 1
ATOM 2350 O O . GLY B 1 137 ? -8.617 15.07 25.047 1 77.38 137 GLY B O 1
ATOM 2351 N N . ARG B 1 138 ? -8.445 15.195 22.891 1 78 138 ARG B N 1
ATOM 2352 C CA . ARG B 1 138 ? -7.773 13.906 22.766 1 78 138 ARG B CA 1
ATOM 2353 C C . ARG B 1 138 ? -6.348 14.078 22.25 1 78 138 ARG B C 1
ATOM 2355 O O . ARG B 1 138 ? -5.824 13.211 21.547 1 78 138 ARG B O 1
ATOM 2362 N N . GLU B 1 139 ? -5.703 15.164 22.516 1 75.56 139 GLU B N 1
ATOM 2363 C CA . GLU B 1 139 ? -4.375 15.516 22.016 1 75.56 139 GLU B CA 1
ATOM 2364 C C . GLU B 1 139 ? -3.326 14.516 22.5 1 75.56 139 GLU B C 1
ATOM 2366 O O . GLU B 1 139 ? -2.338 14.266 21.812 1 75.56 139 GLU B O 1
ATOM 2371 N N . ALA B 1 140 ? -3.619 13.945 23.578 1 76.5 140 ALA B N 1
ATOM 2372 C CA . ALA B 1 140 ? -2.635 13.039 24.156 1 76.5 140 ALA B CA 1
ATOM 2373 C C . ALA B 1 140 ? -2.615 11.703 23.422 1 76.5 140 ALA B C 1
ATOM 2375 O O . ALA B 1 140 ? -1.636 10.961 23.5 1 76.5 140 ALA B O 1
ATOM 2376 N N . GLU B 1 141 ? -3.584 11.445 22.688 1 83.5 141 GLU B N 1
ATOM 2377 C CA . GLU B 1 141 ? -3.738 10.117 22.094 1 83.5 141 GLU B CA 1
ATOM 2378 C C . GLU B 1 141 ? -3.4 10.141 20.609 1 83.5 141 GLU B C 1
ATOM 2380 O O . GLU B 1 141 ? -3.258 9.094 19.969 1 83.5 141 GLU B O 1
ATOM 2385 N N . VAL B 1 142 ? -3.252 11.305 20.094 1 88.88 142 VAL B N 1
ATOM 2386 C CA . VAL B 1 142 ? -3.062 11.438 18.656 1 88.88 142 VAL B CA 1
ATOM 2387 C C . VAL B 1 142 ? -1.658 11.953 18.359 1 88.88 142 VAL B C 1
ATOM 2389 O O . VAL B 1 142 ? -1.175 12.867 19.031 1 88.88 142 VAL B O 1
ATOM 2392 N N . THR B 1 143 ? -1.019 11.367 17.453 1 94.19 143 THR B N 1
ATOM 2393 C CA . THR B 1 143 ? 0.338 11.773 17.094 1 94.19 143 THR B CA 1
ATOM 2394 C C . THR B 1 143 ? 0.565 11.625 15.586 1 94.19 143 THR B C 1
ATOM 2396 O O . THR B 1 143 ? -0.2 10.945 14.898 1 94.19 143 THR B O 1
ATOM 2399 N N . VAL B 1 144 ? 1.541 12.398 15.141 1 97.94 144 VAL B N 1
ATOM 2400 C CA . VAL B 1 144 ? 2.111 12.195 13.812 1 97.94 144 VAL B CA 1
ATOM 2401 C C . VAL B 1 144 ? 3.525 11.633 13.938 1 97.94 144 VAL B C 1
ATOM 2403 O O . VAL B 1 144 ? 4.391 12.242 14.578 1 97.94 144 VAL B O 1
ATOM 2406 N N . ARG B 1 145 ? 3.719 10.469 13.461 1 98.62 145 ARG B N 1
ATOM 2407 C CA . ARG B 1 145 ? 5.039 9.852 13.359 1 98.62 145 ARG B CA 1
ATOM 2408 C C . ARG B 1 145 ? 5.453 9.688 11.898 1 98.62 145 ARG B C 1
ATOM 2410 O O . ARG B 1 145 ? 4.605 9.664 11.008 1 98.62 145 ARG B O 1
ATOM 2417 N N . HIS B 1 146 ? 6.738 9.648 11.68 1 98.75 146 HIS B N 1
ATOM 2418 C CA . HIS B 1 146 ? 7.164 9.594 10.281 1 98.75 146 HIS B CA 1
ATOM 2419 C C . HIS B 1 146 ? 8.508 8.891 10.148 1 98.75 146 HIS B C 1
ATOM 2421 O O . HIS B 1 146 ? 9.273 8.812 11.109 1 98.75 146 HIS B O 1
ATOM 2427 N N . GLY B 1 147 ? 8.742 8.398 8.945 1 98.44 147 GLY B N 1
ATOM 2428 C CA . GLY B 1 147 ? 10.031 7.816 8.609 1 98.44 147 GLY B CA 1
ATOM 2429 C C . GLY B 1 147 ? 11.07 8.852 8.219 1 98.44 147 GLY B C 1
ATOM 2430 O O . GLY B 1 147 ? 10.758 10.039 8.094 1 98.44 147 GLY B O 1
ATOM 2431 N N . THR B 1 148 ? 12.266 8.344 8.086 1 96.75 148 THR B N 1
ATOM 2432 C CA . THR B 1 148 ? 13.375 9.195 7.66 1 96.75 148 THR B CA 1
ATOM 2433 C C . THR B 1 148 ? 13.523 9.172 6.141 1 96.75 148 THR B C 1
ATOM 2435 O O . THR B 1 148 ? 13.68 8.102 5.543 1 96.75 148 THR B O 1
ATOM 2438 N N . TYR B 1 149 ? 13.531 10.352 5.535 1 97.69 149 TYR B N 1
ATOM 2439 C CA . TYR B 1 149 ? 13.57 10.484 4.082 1 97.69 149 TYR B CA 1
ATOM 2440 C C . TYR B 1 149 ? 14.867 9.922 3.523 1 97.69 149 TYR B C 1
ATOM 2442 O O . TYR B 1 149 ? 15.961 10.289 3.977 1 97.69 149 TYR B O 1
ATOM 2450 N N . GLY B 1 150 ? 14.75 8.953 2.588 1 94.88 150 GLY B N 1
ATOM 2451 C CA . GLY B 1 150 ? 15.914 8.391 1.919 1 94.88 150 GLY B CA 1
ATOM 2452 C C . GLY B 1 150 ? 16.453 7.148 2.596 1 94.88 150 GLY B C 1
ATOM 2453 O O . GLY B 1 150 ? 17.406 6.531 2.111 1 94.88 150 GLY B O 1
ATOM 2454 N N . GLN B 1 151 ? 15.898 6.785 3.693 1 93.62 151 GLN B N 1
ATOM 2455 C CA . GLN B 1 151 ? 16.344 5.598 4.41 1 93.62 151 GLN B CA 1
ATOM 2456 C C . GLN B 1 151 ? 15.359 4.441 4.219 1 93.62 151 GLN B C 1
ATOM 2458 O O . GLN B 1 151 ? 14.234 4.645 3.766 1 93.62 151 GLN B O 1
ATOM 2463 N N . ARG B 1 152 ? 15.859 3.215 4.504 1 94.44 152 ARG B N 1
ATOM 2464 C CA . ARG B 1 152 ? 14.984 2.043 4.457 1 94.44 152 ARG B CA 1
ATOM 2465 C C . ARG B 1 152 ? 13.859 2.154 5.473 1 94.44 152 ARG B C 1
ATOM 2467 O O . ARG B 1 152 ? 14.094 2.518 6.629 1 94.44 152 ARG B O 1
ATOM 2474 N N . GLN B 1 153 ? 12.656 1.817 5.09 1 96.81 153 GLN B N 1
ATOM 2475 C CA . GLN B 1 153 ? 11.461 1.966 5.918 1 96.81 153 GLN B CA 1
ATOM 2476 C C . GLN B 1 153 ? 11.008 0.62 6.469 1 96.81 153 GLN B C 1
ATOM 2478 O O . GLN B 1 153 ? 9.977 0.084 6.043 1 96.81 153 GLN B O 1
ATOM 2483 N N . VAL B 1 154 ? 11.742 0.065 7.426 1 98 154 VAL B N 1
ATOM 2484 C CA . VAL B 1 154 ? 11.367 -1.196 8.055 1 98 154 VAL B CA 1
ATOM 2485 C C . VAL B 1 154 ? 10.055 -1.022 8.82 1 98 154 VAL B C 1
ATOM 2487 O O . VAL B 1 154 ? 10.016 -0.328 9.844 1 98 154 VAL B O 1
ATOM 2490 N N . LEU B 1 155 ? 9 -1.703 8.336 1 98.69 155 LEU B N 1
ATOM 2491 C CA . LEU B 1 155 ? 7.641 -1.4 8.758 1 98.69 155 LEU B CA 1
ATOM 2492 C C . LEU B 1 155 ? 6.922 -2.664 9.219 1 98.69 155 LEU B C 1
ATOM 2494 O O . LEU B 1 155 ? 7.02 -3.711 8.578 1 98.69 155 LEU B O 1
ATOM 2498 N N . GLN B 1 156 ? 6.281 -2.609 10.352 1 98.75 156 GLN B N 1
ATOM 2499 C CA . GLN B 1 156 ? 5.27 -3.566 10.797 1 98.75 156 GLN B CA 1
ATOM 2500 C C . GLN B 1 156 ? 3.883 -2.932 10.812 1 98.75 156 GLN B C 1
ATOM 2502 O O . GLN B 1 156 ? 3.703 -1.828 11.336 1 98.75 156 GLN B O 1
ATOM 2507 N N . LEU B 1 157 ? 2.939 -3.605 10.273 1 98.75 157 LEU B N 1
ATOM 2508 C CA . LEU B 1 157 ? 1.596 -3.061 10.109 1 98.75 157 LEU B CA 1
ATOM 2509 C C . LEU B 1 157 ? 0.541 -4.094 10.492 1 98.75 157 LEU B C 1
ATOM 2511 O O . LEU B 1 157 ? 0.579 -5.23 10.023 1 98.75 157 LEU B O 1
ATOM 2515 N N . ASP B 1 158 ? -0.332 -3.754 11.398 1 98.56 158 ASP B N 1
ATOM 2516 C CA . ASP B 1 158 ? -1.523 -4.516 11.758 1 98.56 158 ASP B CA 1
ATOM 2517 C C . ASP B 1 158 ? -2.795 -3.764 11.375 1 98.56 158 ASP B C 1
ATOM 2519 O O . ASP B 1 158 ? -2.996 -2.621 11.789 1 98.56 158 ASP B O 1
ATOM 2523 N N . THR B 1 159 ? -3.703 -4.41 10.594 1 97.88 159 THR B N 1
ATOM 2524 C CA . THR B 1 159 ? -4.891 -3.717 10.102 1 97.88 159 THR B CA 1
ATOM 2525 C C . THR B 1 159 ? -6.137 -4.57 10.305 1 97.88 159 THR B C 1
ATOM 2527 O O . THR B 1 159 ? -6.062 -5.801 10.289 1 97.88 159 THR B O 1
ATOM 2530 N N . ASN B 1 160 ? -7.289 -4.012 10.531 1 95.5 160 ASN B N 1
ATOM 2531 C CA . ASN B 1 160 ? -8.602 -4.633 10.406 1 95.5 160 ASN B CA 1
ATOM 2532 C C . ASN B 1 160 ? -9.188 -4.422 9.008 1 95.5 160 ASN B C 1
ATOM 2534 O O . ASN B 1 160 ? -10.359 -4.062 8.875 1 95.5 160 ASN B O 1
ATOM 2538 N N . GLY B 1 161 ? -8.266 -4.641 7.984 1 95.94 161 GLY B N 1
ATOM 2539 C CA . GLY B 1 161 ? -8.523 -4.254 6.609 1 95.94 161 GLY B CA 1
ATOM 2540 C C . GLY B 1 161 ? -7.812 -2.975 6.203 1 95.94 161 GLY B C 1
ATOM 2541 O O . GLY B 1 161 ? -8.203 -1.883 6.625 1 95.94 161 GLY B O 1
ATOM 2542 N N . PRO B 1 162 ? -6.789 -3.184 5.355 1 96.19 162 PRO B N 1
ATOM 2543 C CA . PRO B 1 162 ? -5.977 -1.991 5.102 1 96.19 162 PRO B CA 1
ATOM 2544 C C . PRO B 1 162 ? -6.754 -0.891 4.383 1 96.19 162 PRO B C 1
ATOM 2546 O O . PRO B 1 162 ? -6.398 0.286 4.48 1 96.19 162 PRO B O 1
ATOM 2549 N N . TYR B 1 163 ? -7.883 -1.315 3.602 1 97.69 163 TYR B N 1
ATOM 2550 C CA . TYR B 1 163 ? -8.68 -0.29 2.938 1 97.69 163 TYR B CA 1
ATOM 2551 C C . TYR B 1 163 ? -7.789 0.669 2.154 1 97.69 163 TYR B C 1
ATOM 2553 O O . TYR B 1 163 ? -7.848 1.884 2.357 1 97.69 163 TYR B O 1
ATOM 2561 N N . THR B 1 164 ? -7.055 0.138 1.196 1 98.69 164 THR B N 1
ATOM 2562 C CA . THR B 1 164 ? -5.961 0.814 0.505 1 98.69 164 THR B CA 1
ATOM 2563 C C . THR B 1 164 ? -6.5 1.747 -0.575 1 98.69 164 THR B C 1
ATOM 2565 O O . THR B 1 164 ? -7.25 1.319 -1.453 1 98.69 164 THR B O 1
ATOM 2568 N N . HIS B 1 165 ? -6.129 3.021 -0.543 1 98.62 165 HIS B N 1
ATOM 2569 C CA . HIS B 1 165 ? -6.539 4.004 -1.54 1 98.62 165 HIS B CA 1
ATOM 2570 C C . HIS B 1 165 ? -5.328 4.691 -2.166 1 98.62 165 HIS B C 1
ATOM 2572 O O . HIS B 1 165 ? -4.309 4.883 -1.503 1 98.62 165 HIS B O 1
ATOM 2578 N N . LEU B 1 166 ? -5.484 5.004 -3.391 1 98.38 166 LEU B N 1
ATOM 2579 C CA . LEU B 1 166 ? -4.52 5.805 -4.141 1 98.38 166 LEU B CA 1
ATOM 2580 C C . LEU B 1 166 ? -5.031 7.223 -4.348 1 98.38 166 LEU B C 1
ATOM 2582 O O . LEU B 1 166 ? -6.176 7.422 -4.762 1 98.38 166 LEU B O 1
ATOM 2586 N N . MET B 1 167 ? -4.199 8.242 -4.012 1 97.81 167 MET B N 1
ATOM 2587 C CA . MET B 1 167 ? -4.52 9.648 -4.262 1 97.81 167 MET B CA 1
ATOM 2588 C C . MET B 1 167 ? -3.361 10.352 -4.961 1 97.81 167 MET B C 1
ATOM 2590 O O . MET B 1 167 ? -2.227 10.312 -4.48 1 97.81 167 MET B O 1
ATOM 2594 N N . ASP B 1 168 ? -3.666 10.992 -6.055 1 96.75 168 ASP B N 1
ATOM 2595 C CA . ASP B 1 168 ? -2.697 11.805 -6.781 1 96.75 168 ASP B CA 1
ATOM 2596 C C . ASP B 1 168 ? -3.076 13.281 -6.73 1 96.75 168 ASP B C 1
ATOM 2598 O O . ASP B 1 168 ? -4.258 13.625 -6.754 1 96.75 168 ASP B O 1
ATOM 2602 N N . PHE B 1 169 ? -2.066 14.07 -6.652 1 97.25 169 PHE B N 1
ATOM 2603 C CA . PHE B 1 169 ? -2.27 15.516 -6.594 1 97.25 169 PHE B CA 1
ATOM 2604 C C . PHE B 1 169 ? -1.391 16.219 -7.617 1 97.25 169 PHE B C 1
ATOM 2606 O O . PHE B 1 169 ? -0.256 15.812 -7.863 1 97.25 169 PHE B O 1
#

Foldseek 3Di:
DPPPPFFQKKKKKWWFQKKKKFAAPDDPVGHTDIDMFGTAMEIEMFGFPPDDLVVQLVVLVVQQFDQQDADPVRDTGGCLVVVGAYEYEYDLCVQWDDDPPDIDRVGGDDLVRVQVSVVSNQVSNQVVSCVSCVVVVNNVRYYYHYHDRPDDIDMDGHHPGGSMDMDHD/DPPPPFFQKKKKKWWFQKKKKFAAPDDPVGHTDIDMAGTAMEIEMFGFPPDDLVVQLVVLVVQQFDQQDADPVRDTGGCLVVVGAYEYEYDLCVQWDDDPPDTDRVGGDDLVRVQVSVVSNQVSNQVVSCVSCVVVVNNVRYYYHYHDRPDDIDMDGHHPGGSMDMDHD

Radius of gyration: 19.62 Å; Cα contacts (8 Å, |Δi|>4): 763; chains: 2; bounding box: 48×53×50 Å

InterPro domains:
  IPR003732 D-aminoacyl-tRNA deacylase DTD [PF02580] (10-168)
  IPR003732 D-aminoacyl-tRNA deacylase DTD [PTHR10472] (10-168)
  IPR023509 D-aminoacyl-tRNA deacylase-like superfamily [G3DSA:3.50.80.10] (3-169)
  IPR023509 D-aminoacyl-tRNA deacylase-like superfamily [SSF69500] (9-169)

=== Feature glossary ===
A reading guide for the features in this record.

Start from the sequence.

  · Sequence gives the chain of amino acids in standard one-letter code (A=alanine, C=cysteine, …, Y=tyrosine), read N→C. It is the only feature that is directly encoded by the gene; all structural features are derived from the folded form of this sequence.

Fold it, and you get atomic coordinates and the backbone conformation that goes with them.

  · Structure coordinates are given as an mmCIF _atom_site loop: one row per atom with element, residue name, chain id, sequence number, and x/y/z position in Å. Only the four main-chain atoms per residue are included here; side chains are omitted to keep the record compact.

  · Backbone dihedral angles. Every residue except chain termini has a φ (preceding-C → N → Cα → C) and a ψ (N → Cα → C → next-N). They are reported in degrees following the IUPAC sign convention. Secondary structure is essentially a statement about which (φ, ψ) basin each residue occupies.

  · Eight-state secondary structure (DSSP): H is the canonical α-helix, G the tighter 3₁₀-helix, I the wider π-helix; E/B are β-structure, T and S are turns and bends, and '-' is everything else. DSSP derives these from the pattern of main-chain N–H···O=C hydrogen bonds, not from the sequence.

  · SS3 is a coarse helix/strand/coil call (letters a/b/c) made by the P-SEA algorithm from inter-Cα distances and dihedrals. It is less detailed than DSSP but needs only Cα positions.

Summarize the fold with a handful of shape descriptors and a per-residue structural alphabet.

  · Radius of gyration (Rg) is the root-mean-square distance of Cα atoms from their centroid — a single number for overall size and compactness. A globular domain of N residues has Rg ≈ 2.2·N^0.38 Å; an extended or disordered chain has a much larger Rg. The Cα contact count is the number of residue pairs whose Cα atoms are within 8 Å and are more than four positions apart in sequence — a standard proxy for tertiary packing density. The bounding box is the smallest axis-aligned box enclosing all Cα atoms.

  · 3Di is Foldseek's structural alphabet. Each residue is assigned one of twenty discrete states based on how its Cα sits relative to its spatial (not sequential) neighbors. Aligning 3Di strings finds structural homologs roughly as well as full 3D superposition, but orders of magnitude faster.

  · Solvent-accessible surface area (SASA) is the area in Å² traced out by the centre of a 1.4 Å probe sphere (a water molecule) rolled over the protein's van der Waals surface (Shrake–Rupley / Lee–Richards construction). Buried residues have near-zero SASA; fully exposed residues can exceed 200 Å². The total SASA scales roughly with the number of surface residues.

Ask how reliable the model is.

  · For AlphaFold models, the B-factor field carries pLDDT — the model's own estimate of local accuracy on a 0–100 scale. Regions with pLDDT<50 should be treated as essentially unmodeled; they often correspond to intrinsically disordered segments.

  · For experimental (PDB) structures, the B-factor (temperature factor) quantifies the positional spread of each atom in the crystal — a combination of thermal vibration and static disorder — in units of Å². High B-factors mark flexible loops or poorly resolved regions; low B-factors mark the rigid, well-ordered core.

  · Predicted Aligned Error (PAE) is an AlphaFold confidence matrix: entry (i, j) is the expected error in the position of residue j, in ångströms, when the prediction is superimposed on the true structure at residue i. Low PAE within a block of residues means that block is internally rigid and well-predicted; high PAE between two blocks means their relative placement is uncertain even if each block individually is confident.

Place it in context: what it resembles, what it is annotated as, and how it looks.

  · Structural nearest neighbors (via Foldseek easy-search vs the PDB). Reported per hit: target PDB id, E-value, and alignment TM-score. A TM-score above ~0.5 is the conventional threshold for 'same fold'.

  · Functional annotations link the protein to curated databases. InterPro entries identify conserved domains and families by matching the sequence against member-database signatures (Pfam, PROSITE, CDD, …). Gene Ontology (GO) terms describe molecular function, biological process, and cellular component in a controlled vocabulary. CATH places the structure in a hierarchical fold classification (Class/Architecture/Topology/Homologous-superfamily). The organism is the source species.

  · The contact map is a binary N×N matrix image: pixel (i, j) is dark where Cα_i and Cα_j are within 8 Å and |i−j|>4. Because the |i−j|>4 filter removes local helical contacts, off-diagonal stripes parallel to the main diagonal indicate parallel β-sheets; stripes perpendicular to it indicate antiparallel β-sheets. The Ramachandran plot scatters every residue's (φ, ψ) pair against the sterically allowed regions. The PAE heatmap renders the predicted-aligned-error matrix.

  · Six rendered views show the 3D structure from the faces of a cube — i.e. along ±x, ±y, ±z. Rendering representation is drawn randomly per protein from cartoon (secondary-structure ribbons), sticks (backbone bonds), or molecular surface; coloring is either N→C rainbow (blue at the N-terminus through red at the C-terminus) or one color per chain.